Protein AF-A0A354ME38-F1 (afdb_monomer)

Nearest PDB structures (foldseek):
  2z0t-assembly4_D  TM=8.507E-01  e=2.325E-10  Pyrococcus horikoshii
  1s04-assembly1_A  TM=7.444E-01  e=2.003E-08  Pyrococcus furiosus
  7oyc-assembly1_h1  TM=4.392E-01  e=5.539E+00  Xenopus laevis
  8b2l-assembly1_n3  TM=4.033E-01  e=6.723E+00  Nicotiana tabacum
  7qiz-assembly1_j  TM=2.445E-01  e=5.539E+00  Solanum lycopersicum

pLDDT: mean 94.28, std 5.48, range [58.41, 98.38]

Structure (mmCIF, N/CA/C/O backbone):
data_AF-A0A354ME38-F1
#
_entry.id   AF-A0A354ME38-F1
#
loop_
_atom_site.group_PDB
_atom_site.id
_atom_site.type_symbol
_atom_site.label_atom_id
_atom_site.label_alt_id
_atom_site.label_comp_id
_atom_site.label_asym_id
_atom_site.label_entity_id
_atom_site.label_seq_id
_atom_site.pdbx_PDB_ins_code
_atom_site.Cartn_x
_atom_site.Cartn_y
_atom_site.Cartn_z
_atom_site.occupancy
_atom_site.B_iso_or_equiv
_atom_site.auth_seq_id
_atom_site.auth_comp_id
_atom_site.auth_asym_id
_atom_site.auth_atom_id
_atom_site.pdbx_PDB_model_num
ATOM 1 N N . MET A 1 1 ? -24.832 -1.295 7.116 1.00 92.75 1 MET A N 1
ATOM 2 C CA . MET A 1 1 ? -23.944 -0.472 6.253 1.00 92.75 1 MET A CA 1
ATOM 3 C C . MET A 1 1 ? -22.492 -0.777 6.612 1.00 92.75 1 MET A C 1
ATOM 5 O O . MET A 1 1 ? -22.270 -1.215 7.732 1.00 92.75 1 MET A O 1
ATOM 9 N N . ILE A 1 2 ? -21.519 -0.591 5.708 1.00 95.12 2 ILE A N 1
ATOM 10 C CA . ILE A 1 2 ? -20.085 -0.756 6.035 1.00 95.12 2 ILE A CA 1
ATOM 11 C C . ILE A 1 2 ? -19.416 0.619 6.104 1.00 95.12 2 ILE A C 1
ATOM 13 O O . ILE A 1 2 ? -19.406 1.355 5.117 1.00 95.12 2 ILE A O 1
ATOM 17 N N . HIS A 1 3 ? -18.824 0.939 7.252 1.00 96.94 3 HIS A N 1
ATOM 18 C CA . HIS A 1 3 ? -18.030 2.145 7.491 1.00 96.94 3 HIS A CA 1
ATOM 19 C C . HIS A 1 3 ? -16.539 1.829 7.373 1.00 96.94 3 HIS A C 1
ATOM 21 O O . HIS A 1 3 ? -16.107 0.756 7.772 1.00 96.94 3 HIS A O 1
ATOM 27 N N . ARG A 1 4 ? -15.723 2.764 6.872 1.00 96.00 4 ARG A N 1
ATOM 28 C CA . ARG A 1 4 ? -14.264 2.572 6.738 1.00 96.00 4 ARG A CA 1
ATOM 29 C C . ARG A 1 4 ? -13.483 3.527 7.624 1.00 96.00 4 ARG A C 1
ATOM 31 O O . ARG A 1 4 ? -13.688 4.744 7.550 1.00 96.00 4 ARG A O 1
ATOM 38 N N . MET A 1 5 ? -12.580 3.010 8.450 1.00 95.75 5 MET A N 1
ATOM 39 C CA . MET A 1 5 ? -11.796 3.791 9.415 1.00 95.75 5 MET A CA 1
ATOM 40 C C . MET A 1 5 ? -10.355 3.287 9.521 1.00 95.75 5 MET A C 1
ATOM 42 O O . MET A 1 5 ? -10.025 2.208 9.050 1.00 95.75 5 MET A O 1
ATOM 46 N N . LYS A 1 6 ? -9.487 4.084 10.148 1.00 96.38 6 LYS A N 1
ATOM 47 C CA . LYS A 1 6 ? -8.075 3.751 10.362 1.00 96.38 6 LYS A CA 1
ATOM 48 C C . LYS A 1 6 ? -7.783 3.579 11.853 1.00 96.38 6 LYS A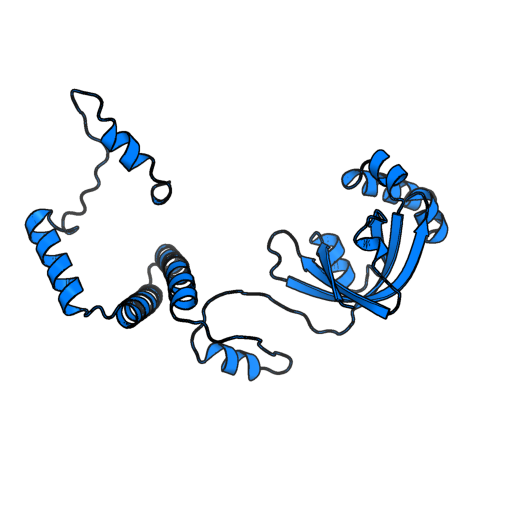 C 1
ATOM 50 O O . LYS A 1 6 ? -8.379 4.278 12.683 1.00 96.38 6 LYS A O 1
ATOM 55 N N . LEU A 1 7 ? -6.865 2.678 12.181 1.00 95.38 7 LEU A N 1
ATOM 56 C CA . LEU A 1 7 ? -6.366 2.434 13.534 1.00 95.38 7 LEU A CA 1
ATOM 57 C C . LEU A 1 7 ? -4.844 2.427 13.544 1.00 95.38 7 LEU A C 1
ATOM 59 O O . LEU A 1 7 ? -4.226 1.940 12.606 1.00 95.38 7 LEU A O 1
ATOM 63 N N . ASN A 1 8 ? -4.260 2.914 14.635 1.00 94.19 8 ASN A N 1
ATOM 64 C CA . ASN A 1 8 ? -2.859 2.638 14.939 1.00 94.19 8 ASN A CA 1
ATOM 65 C C . ASN A 1 8 ? -2.686 1.152 15.290 1.00 94.19 8 ASN A C 1
ATOM 67 O O . ASN A 1 8 ? -3.655 0.475 15.638 1.00 94.19 8 ASN A O 1
ATOM 71 N N . GLU A 1 9 ? -1.451 0.665 15.243 1.00 94.56 9 GLU A N 1
ATOM 72 C CA . GLU A 1 9 ? -1.115 -0.745 15.457 1.00 94.56 9 GLU A CA 1
ATOM 73 C C . GLU A 1 9 ? -1.668 -1.311 16.775 1.00 94.56 9 GLU A C 1
ATOM 75 O O . GLU A 1 9 ? -2.434 -2.268 16.759 1.00 94.56 9 GLU A O 1
ATOM 80 N N . SER A 1 10 ? -1.382 -0.673 17.916 1.00 94.25 10 SER A N 1
ATOM 81 C CA . SER A 1 10 ? -1.808 -1.180 19.232 1.00 94.25 10 SER A CA 1
ATOM 82 C C . SER A 1 10 ? -3.324 -1.431 19.361 1.00 94.25 10 SER A C 1
ATOM 84 O O . SER A 1 10 ? -3.710 -2.537 19.745 1.00 94.25 10 SER A O 1
ATOM 86 N N . PRO A 1 11 ? -4.229 -0.471 19.068 1.00 93.69 11 PRO A N 1
ATOM 87 C CA . PRO A 1 11 ? -5.660 -0.752 19.134 1.00 93.69 11 PRO A CA 1
ATOM 88 C C . PRO A 1 11 ? -6.127 -1.735 18.054 1.00 93.69 11 PRO A C 1
ATOM 90 O O . PRO A 1 11 ? -7.100 -2.438 18.304 1.00 93.69 11 PRO A O 1
ATOM 93 N N . PHE A 1 12 ? -5.461 -1.805 16.897 1.00 95.44 12 PHE A N 1
ATOM 94 C CA . PHE A 1 12 ? -5.776 -2.785 15.856 1.00 95.44 12 PHE A CA 1
ATOM 95 C C . PHE A 1 12 ? -5.501 -4.218 16.335 1.00 95.44 12 PHE A C 1
ATOM 97 O O . PHE A 1 12 ? -6.414 -5.044 16.316 1.00 95.44 12 PHE A O 1
AT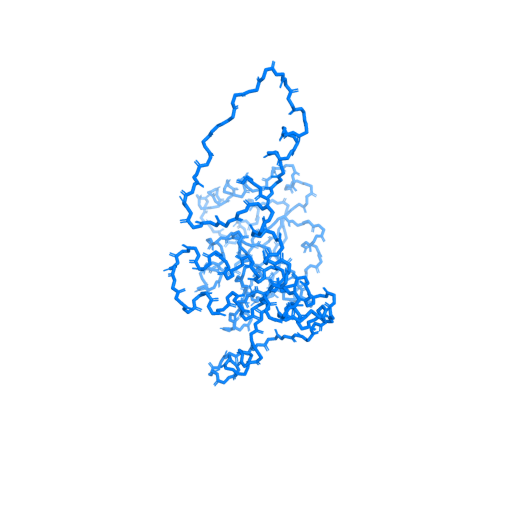OM 104 N N . GLU A 1 13 ? -4.294 -4.492 16.844 1.00 94.38 13 GLU A N 1
ATOM 105 C CA . GLU A 1 13 ? -3.912 -5.824 17.342 1.00 94.38 13 GLU A CA 1
ATOM 106 C C . GLU A 1 13 ? -4.785 -6.258 18.524 1.00 94.38 13 GLU A C 1
ATOM 108 O O . GLU A 1 13 ? -5.243 -7.395 18.579 1.00 94.38 13 GLU A O 1
ATOM 113 N N . ARG A 1 14 ? -5.134 -5.323 19.414 1.00 94.75 14 ARG A N 1
ATOM 114 C CA . ARG A 1 14 ? -6.017 -5.616 20.551 1.00 94.75 14 ARG A CA 1
ATOM 115 C C . ARG A 1 14 ? -7.465 -5.917 20.161 1.00 94.75 14 ARG A C 1
ATOM 117 O O . ARG A 1 14 ? -8.192 -6.566 20.903 1.00 94.75 14 ARG A O 1
ATOM 124 N N . ILE A 1 15 ? -7.952 -5.381 19.043 1.00 94.44 15 ILE A N 1
ATOM 125 C CA . ILE A 1 15 ? -9.276 -5.777 18.532 1.00 94.44 15 ILE A CA 1
ATOM 126 C C . ILE A 1 15 ? -9.164 -7.160 17.891 1.00 94.44 15 ILE A C 1
ATOM 128 O O . ILE A 1 15 ? -10.036 -8.003 18.086 1.00 94.44 15 ILE A O 1
ATOM 132 N N . LYS A 1 16 ? -8.073 -7.399 17.158 1.00 90.75 16 LYS A N 1
ATOM 133 C CA . LYS A 1 16 ? -7.771 -8.667 16.492 1.00 90.75 16 LYS A CA 1
ATOM 134 C C . LYS A 1 16 ? -7.619 -9.840 17.468 1.00 90.75 16 LYS A C 1
ATOM 136 O O . LYS A 1 16 ? -8.123 -10.917 17.168 1.00 90.75 16 LYS A O 1
ATOM 141 N N . ASP A 1 17 ? -6.995 -9.636 18.627 1.00 90.75 17 ASP A N 1
ATOM 142 C CA . ASP A 1 17 ? -6.861 -10.651 19.685 1.00 90.75 17 ASP A CA 1
ATOM 143 C C . ASP A 1 17 ? -8.064 -10.716 20.654 1.00 90.75 17 ASP A C 1
ATOM 145 O O . ASP A 1 17 ? -8.119 -11.579 21.529 1.00 90.75 17 ASP A O 1
ATOM 149 N N . GLY A 1 18 ? -9.044 -9.819 20.495 1.00 89.50 18 GLY A N 1
ATOM 150 C CA . GLY A 1 18 ? -10.262 -9.759 21.305 1.00 89.50 18 GLY A CA 1
ATOM 151 C C . GLY A 1 18 ? -10.125 -9.049 22.659 1.00 89.50 18 GLY A C 1
ATOM 152 O O . GLY A 1 18 ? -11.122 -8.910 23.369 1.00 89.50 18 GLY A O 1
ATOM 153 N N . THR A 1 19 ? -8.944 -8.542 23.029 1.00 93.12 19 THR A N 1
ATOM 154 C CA . THR A 1 19 ? -8.728 -7.814 24.298 1.00 93.12 19 THR A CA 1
ATOM 155 C C . THR A 1 19 ? -9.320 -6.399 24.306 1.00 93.12 19 THR A C 1
ATOM 157 O O . THR A 1 19 ? -9.448 -5.769 25.363 1.00 93.12 19 THR A O 1
ATOM 160 N N . LYS A 1 20 ? -9.691 -5.857 23.142 1.00 94.50 20 LYS A N 1
ATOM 161 C CA . LYS A 1 20 ? -10.368 -4.565 22.985 1.00 94.50 20 LYS A CA 1
ATOM 162 C C . LYS A 1 20 ? -11.699 -4.744 22.262 1.00 94.50 20 LYS A C 1
ATOM 164 O O . LYS A 1 20 ? -11.752 -4.965 21.060 1.00 94.50 20 LYS A O 1
ATOM 169 N N . THR A 1 21 ? -12.776 -4.541 23.012 1.00 95.50 21 THR A N 1
ATOM 170 C CA . THR A 1 21 ? -14.166 -4.711 22.557 1.00 95.50 21 THR A CA 1
ATOM 171 C C . THR A 1 21 ? -14.932 -3.397 22.428 1.00 95.50 21 THR A C 1
ATOM 173 O O . THR A 1 21 ? -16.072 -3.389 21.975 1.00 95.50 21 THR A O 1
ATOM 176 N N . ILE A 1 22 ? -14.332 -2.272 22.832 1.00 96.88 22 ILE A N 1
ATOM 177 C CA . ILE A 1 22 ? -14.929 -0.939 22.701 1.00 96.88 22 ILE A CA 1
ATOM 178 C C . ILE A 1 22 ? -13.909 0.006 22.073 1.00 96.88 22 ILE A C 1
ATOM 180 O O . ILE A 1 22 ? -12.772 0.133 22.550 1.00 96.88 22 ILE A O 1
ATOM 184 N N . GLU A 1 23 ? -14.317 0.672 20.997 1.00 96.94 23 GLU A N 1
ATOM 185 C CA . GLU A 1 23 ? -13.538 1.698 20.315 1.00 96.94 23 GLU A CA 1
ATOM 186 C C . GLU A 1 23 ? -14.039 3.104 20.652 1.00 96.94 23 GLU A C 1
ATOM 188 O O . GLU A 1 23 ? -15.232 3.378 20.578 1.00 96.94 23 GLU A O 1
ATOM 193 N N . PHE A 1 24 ? -13.119 4.002 21.015 1.00 96.56 24 PHE A N 1
ATOM 194 C CA . PHE A 1 24 ? -13.442 5.349 21.491 1.00 96.56 24 PHE A CA 1
ATOM 195 C C . PHE A 1 24 ? -13.087 6.393 20.435 1.00 96.56 24 PHE A C 1
ATOM 197 O O . PHE A 1 24 ? -11.956 6.435 19.944 1.00 96.56 24 PHE A O 1
ATOM 204 N N . ARG A 1 25 ? -14.047 7.247 20.081 1.00 96.81 25 ARG A N 1
ATOM 205 C CA . ARG A 1 25 ? -13.894 8.303 19.069 1.00 96.81 25 ARG A CA 1
ATOM 206 C C . ARG A 1 25 ? -14.662 9.555 19.485 1.00 96.81 25 ARG A C 1
ATOM 208 O O . ARG A 1 25 ? -15.556 9.483 20.326 1.00 96.81 25 ARG A O 1
ATOM 215 N N . LEU A 1 26 ? -14.352 10.681 18.848 1.00 97.50 26 LEU A N 1
ATOM 216 C CA . LEU A 1 26 ? -15.268 11.821 18.818 1.00 97.50 26 LEU A CA 1
ATOM 217 C C . LEU A 1 26 ? -16.567 11.429 18.107 1.00 97.50 26 LEU A C 1
ATOM 219 O O . LEU A 1 26 ? -16.550 10.636 17.158 1.00 97.50 26 LEU A O 1
ATOM 223 N N . TYR A 1 27 ? -17.687 12.002 18.544 1.00 97.81 27 TYR A N 1
ATOM 224 C CA . TYR A 1 27 ? -18.993 11.812 17.911 1.00 97.81 27 TYR A CA 1
ATOM 225 C C . TYR A 1 27 ? -19.211 12.819 16.768 1.00 97.81 27 TYR A C 1
ATOM 227 O O . TYR A 1 27 ? -20.198 13.557 16.714 1.00 97.81 27 TYR A O 1
ATOM 235 N N . ASP A 1 28 ? -18.227 12.840 15.865 1.00 96.06 28 ASP A N 1
ATOM 236 C CA . ASP A 1 28 ? -18.158 13.663 14.655 1.00 96.06 28 ASP A CA 1
ATOM 237 C C . ASP A 1 28 ? -19.217 13.256 13.606 1.00 96.06 28 ASP A C 1
ATOM 239 O O . ASP A 1 28 ? -19.935 12.261 13.755 1.00 96.06 28 ASP A O 1
ATOM 243 N N . GLU A 1 29 ? -19.324 14.006 12.509 1.00 96.44 29 GLU A N 1
ATOM 244 C CA . GLU A 1 29 ? -20.292 13.769 11.428 1.00 96.44 29 GLU A CA 1
ATOM 245 C C . GLU A 1 29 ? -20.194 12.360 10.844 1.00 96.44 29 GLU A C 1
ATOM 247 O O . GLU A 1 29 ? -21.200 11.791 10.414 1.00 96.44 29 GLU A O 1
ATOM 252 N N . LYS A 1 30 ? -18.989 11.783 10.829 1.00 95.44 30 LYS A N 1
ATOM 253 C CA . LYS A 1 30 ? -18.751 10.435 10.319 1.00 95.44 30 LYS A CA 1
ATOM 254 C C . LYS A 1 30 ? -19.260 9.385 11.304 1.00 95.44 30 LYS A C 1
ATOM 256 O O . LYS A 1 30 ? -19.879 8.413 10.881 1.00 95.44 30 LYS A O 1
ATOM 261 N N . ARG A 1 31 ? -19.028 9.559 12.608 1.00 97.25 31 ARG A N 1
ATOM 262 C CA . ARG A 1 31 ? -19.453 8.602 13.646 1.00 97.25 31 ARG A CA 1
ATOM 263 C C . ARG A 1 31 ? -20.945 8.704 13.946 1.00 97.25 31 ARG A C 1
ATOM 265 O O . ARG A 1 31 ? -21.547 7.689 14.281 1.00 97.25 31 ARG A O 1
ATOM 272 N N . ARG A 1 32 ? -21.563 9.867 13.725 1.00 97.25 32 ARG A N 1
ATOM 273 C CA . ARG A 1 32 ? -23.025 10.066 13.790 1.00 97.25 32 ARG A CA 1
ATOM 274 C C . ARG A 1 32 ? -23.816 9.232 12.783 1.00 97.25 32 ARG A C 1
ATOM 276 O O . ARG A 1 32 ? -25.013 9.035 12.962 1.00 97.25 32 ARG A O 1
ATOM 283 N N . GLN A 1 33 ? -23.166 8.739 11.730 1.00 97.38 33 GLN A N 1
ATOM 284 C CA . GLN A 1 33 ? -23.802 7.884 10.724 1.00 97.38 33 GLN A CA 1
ATOM 285 C C . GLN A 1 33 ? -23.836 6.404 11.125 1.00 97.38 33 GLN A C 1
ATOM 287 O O . GLN A 1 33 ? -24.532 5.626 10.474 1.00 97.38 33 GLN A O 1
ATOM 292 N N . ILE A 1 34 ? -23.097 6.008 12.165 1.00 97.88 34 ILE A N 1
ATOM 293 C CA . ILE A 1 34 ? -23.000 4.615 12.604 1.00 97.88 34 ILE A CA 1
ATOM 294 C C . ILE A 1 34 ? -24.268 4.225 13.351 1.00 97.88 34 ILE A C 1
ATOM 296 O O . ILE A 1 34 ? -24.723 4.936 14.247 1.00 97.88 34 ILE A O 1
ATOM 300 N N . LYS A 1 35 ? -24.813 3.059 13.010 1.00 97.75 35 LYS A N 1
ATOM 301 C CA . LYS A 1 35 ? -25.963 2.460 13.685 1.00 97.75 35 LYS A CA 1
ATOM 302 C C . LYS A 1 35 ? -25.599 1.088 14.239 1.00 97.75 35 LYS A C 1
ATOM 304 O O . LYS A 1 35 ? -24.688 0.423 13.756 1.00 97.75 35 LYS A O 1
ATOM 309 N N . ILE A 1 36 ? -26.340 0.656 15.254 1.00 97.75 36 ILE A N 1
ATOM 310 C CA . ILE A 1 36 ? -26.268 -0.725 15.742 1.00 97.75 36 ILE A CA 1
ATOM 311 C C . ILE A 1 36 ? -26.623 -1.672 14.586 1.00 97.75 36 ILE A C 1
ATOM 313 O O . ILE A 1 36 ? -27.578 -1.415 13.850 1.00 97.75 36 ILE A O 1
ATOM 317 N N . GLY A 1 37 ? -25.837 -2.736 14.414 1.00 95.19 37 GLY A N 1
ATOM 318 C CA . GLY A 1 37 ? -25.938 -3.667 13.286 1.00 95.19 37 GLY A CA 1
ATOM 319 C C . GLY A 1 37 ? -25.170 -3.244 12.027 1.00 95.19 37 GLY A C 1
ATOM 320 O O . GLY A 1 37 ? -25.139 -3.997 11.055 1.00 95.19 37 GLY A O 1
ATOM 321 N N . ASP A 1 38 ? -24.537 -2.066 12.015 1.00 97.56 38 ASP A N 1
ATOM 322 C CA . ASP A 1 38 ? -23.553 -1.734 10.984 1.00 97.56 38 ASP A CA 1
ATOM 323 C C . ASP A 1 38 ? -22.236 -2.490 11.194 1.00 97.56 38 ASP A C 1
ATOM 325 O O . ASP A 1 38 ? -21.975 -3.054 12.253 1.00 97.56 38 ASP A O 1
ATOM 329 N N . GLN A 1 39 ? -21.376 -2.446 10.178 1.00 96.62 39 GLN A N 1
ATOM 330 C CA . GLN A 1 39 ? -20.026 -2.992 10.227 1.00 96.62 39 GLN A CA 1
ATOM 331 C C . GLN A 1 39 ? -18.995 -1.881 10.063 1.00 96.62 39 GLN A C 1
ATOM 333 O O . GLN A 1 39 ? -19.244 -0.885 9.376 1.00 96.62 39 GLN A O 1
ATOM 338 N N . ILE A 1 40 ? -17.816 -2.061 10.652 1.00 96.38 40 ILE A N 1
ATOM 339 C CA . ILE A 1 40 ? -16.677 -1.159 10.489 1.00 96.38 40 ILE A CA 1
ATOM 340 C C . ILE A 1 40 ? -15.480 -1.959 9.978 1.00 96.38 40 ILE A C 1
ATOM 342 O O . ILE A 1 40 ? -15.027 -2.904 10.615 1.00 96.38 40 ILE A O 1
ATOM 346 N N . GLU A 1 41 ? -14.958 -1.562 8.822 1.00 95.44 41 GLU A N 1
ATOM 347 C CA . GLU A 1 41 ? -13.677 -2.015 8.292 1.00 95.44 41 GLU A CA 1
ATOM 348 C C . GLU A 1 41 ? -12.582 -1.080 8.822 1.00 95.44 41 GLU A C 1
ATOM 350 O O . GLU A 1 41 ? -12.544 0.110 8.481 1.00 95.44 41 GLU A O 1
ATOM 355 N N . PHE A 1 42 ? -11.710 -1.602 9.683 1.00 96.00 42 PHE A N 1
ATOM 356 C CA . PHE A 1 42 ? -10.536 -0.886 10.172 1.00 96.00 42 PHE A CA 1
ATOM 357 C C . PHE A 1 42 ? -9.303 -1.257 9.355 1.00 96.00 42 PHE A C 1
ATOM 359 O O . PHE A 1 42 ? -9.026 -2.439 9.189 1.00 96.00 42 PHE A O 1
ATOM 366 N N . SER A 1 43 ? -8.539 -0.259 8.907 1.00 95.31 43 SER A N 1
ATOM 367 C CA . SER A 1 43 ? -7.220 -0.425 8.278 1.00 95.31 43 SER A CA 1
ATOM 368 C C . SER A 1 43 ? -6.094 -0.048 9.241 1.00 95.31 43 SER A C 1
ATOM 370 O O . SER A 1 43 ? -6.173 1.000 9.892 1.00 95.31 43 SER A O 1
ATOM 372 N N . LYS A 1 44 ? -5.043 -0.871 9.309 1.00 96.44 44 LYS A N 1
ATOM 373 C CA . LYS A 1 44 ? -3.882 -0.651 10.185 1.00 96.44 44 LYS A CA 1
ATOM 374 C C . LYS A 1 44 ? -2.928 0.391 9.601 1.00 96.44 44 LYS A C 1
ATOM 376 O O . LYS A 1 44 ? -2.423 0.216 8.499 1.00 96.44 44 LYS A O 1
ATOM 381 N N . LEU A 1 45 ? -2.693 1.481 10.323 1.00 94.50 45 LEU A N 1
ATOM 382 C CA . LEU A 1 45 ? -1.670 2.482 10.009 1.00 94.50 45 LEU A CA 1
ATOM 383 C C . LEU A 1 45 ? -0.259 1.951 10.332 1.00 94.50 45 LEU A C 1
ATOM 385 O O . LEU A 1 45 ? -0.138 1.147 11.257 1.00 94.50 45 LEU A O 1
ATOM 389 N N . PRO A 1 46 ? 0.787 2.434 9.633 1.00 93.12 46 PRO A N 1
ATOM 390 C CA . PRO A 1 46 ? 0.737 3.456 8.578 1.00 93.12 46 PRO A CA 1
ATOM 391 C C . PRO A 1 46 ? 0.320 2.902 7.209 1.00 93.12 46 PRO A C 1
ATOM 393 O O . PRO A 1 46 ? -0.317 3.623 6.445 1.00 93.12 46 PRO A O 1
ATOM 396 N N . GLU A 1 47 ? 0.589 1.620 6.943 1.00 90.12 47 GLU A N 1
ATOM 397 C CA . GLU A 1 47 ? 0.618 1.099 5.564 1.00 90.12 47 GLU A CA 1
ATOM 398 C C . GLU A 1 47 ? -0.744 0.742 4.978 1.00 90.12 47 GLU A C 1
ATOM 400 O O . GLU A 1 47 ? -0.887 0.592 3.768 1.00 90.12 47 GLU A O 1
ATOM 405 N N . LEU A 1 48 ? -1.771 0.611 5.819 1.00 90.56 48 LEU A N 1
ATOM 406 C CA . LEU A 1 48 ? -3.157 0.322 5.433 1.00 90.56 48 LEU A CA 1
ATOM 407 C C . LEU A 1 48 ? -3.348 -1.000 4.671 1.00 90.56 48 LEU A C 1
ATOM 409 O O . LEU A 1 48 ? -4.428 -1.239 4.130 1.00 90.56 48 LEU A O 1
ATOM 413 N N . GLN A 1 49 ? -2.333 -1.867 4.656 1.00 90.44 49 GLN A N 1
ATOM 414 C CA . GLN A 1 49 ? -2.376 -3.161 3.975 1.00 90.44 49 GLN A CA 1
ATOM 415 C C . GLN A 1 49 ? -3.250 -4.171 4.723 1.00 90.44 49 GLN A C 1
ATOM 417 O O . GLN A 1 49 ? -3.939 -4.974 4.097 1.00 90.44 49 GLN A O 1
ATOM 422 N N . GLU A 1 50 ? -3.256 -4.129 6.056 1.00 92.75 50 GLU A N 1
ATOM 423 C CA . GLU A 1 50 ? -4.018 -5.060 6.889 1.00 92.75 50 GLU A CA 1
ATOM 424 C C . GLU A 1 50 ? -5.361 -4.453 7.308 1.00 92.75 50 GLU A C 1
ATOM 426 O O . GLU A 1 50 ? -5.434 -3.292 7.732 1.00 92.75 50 GLU A O 1
ATOM 431 N N . THR A 1 51 ? -6.432 -5.245 7.201 1.00 93.81 51 THR A N 1
ATOM 432 C CA . THR A 1 51 ? -7.784 -4.834 7.591 1.00 93.81 51 THR A CA 1
ATOM 433 C C . THR A 1 51 ? -8.518 -5.894 8.407 1.00 93.81 51 THR A C 1
ATOM 435 O O . THR A 1 51 ? -8.370 -7.094 8.165 1.00 93.81 51 THR A O 1
ATOM 438 N N . ILE A 1 52 ? -9.347 -5.429 9.345 1.00 93.62 52 ILE A N 1
ATOM 439 C CA . ILE A 1 52 ? -10.304 -6.242 10.109 1.00 93.62 52 ILE A CA 1
ATOM 440 C C . ILE A 1 52 ? -11.715 -5.685 9.933 1.00 93.62 52 ILE A C 1
ATOM 442 O O . ILE A 1 52 ? -11.902 -4.469 9.844 1.00 93.62 52 ILE A O 1
ATOM 446 N N . LEU A 1 53 ? -12.706 -6.574 9.897 1.00 94.06 53 LEU A N 1
ATOM 447 C CA . LEU A 1 53 ? -14.120 -6.217 9.827 1.00 94.06 53 LEU A CA 1
ATOM 448 C C . LEU A 1 53 ? -14.790 -6.558 11.157 1.00 94.06 53 LEU A C 1
ATOM 450 O O . LEU A 1 53 ? -14.715 -7.697 11.622 1.00 94.06 53 LEU A O 1
ATOM 454 N N . VAL A 1 54 ? -15.440 -5.573 11.767 1.00 94.81 54 VAL A N 1
ATOM 455 C CA . VAL A 1 54 ? -16.144 -5.735 13.042 1.00 94.81 54 VAL A CA 1
ATOM 456 C C . VAL A 1 54 ? -17.612 -5.358 12.907 1.00 94.81 54 VAL A C 1
ATOM 458 O O . VAL A 1 54 ? -17.946 -4.462 12.134 1.00 94.81 54 VAL A O 1
ATOM 461 N N . ASP A 1 55 ? -18.471 -6.000 13.688 1.00 95.38 55 ASP A N 1
ATOM 462 C CA . ASP A 1 55 ? -19.876 -5.632 13.843 1.00 95.38 55 ASP A CA 1
ATOM 463 C C . ASP A 1 55 ? -20.045 -4.630 14.982 1.00 95.38 55 ASP A C 1
ATOM 465 O O . ASP A 1 55 ? -19.384 -4.734 16.017 1.00 95.38 55 ASP A O 1
ATOM 469 N N . VAL A 1 56 ? -20.952 -3.670 14.805 1.00 97.56 56 VAL A N 1
ATOM 470 C CA . VAL A 1 56 ? -21.332 -2.691 15.827 1.00 97.56 56 VAL A CA 1
ATOM 471 C C . VAL A 1 56 ? -22.476 -3.250 16.661 1.00 97.56 56 VAL A C 1
ATOM 473 O O . VAL A 1 56 ? -23.607 -3.378 16.188 1.00 97.56 56 VAL A O 1
ATOM 476 N N . LEU A 1 57 ? -22.182 -3.538 17.926 1.00 97.06 57 LEU A N 1
ATOM 477 C CA . LEU A 1 57 ? -23.125 -4.140 18.865 1.00 97.06 57 LEU A CA 1
ATOM 478 C C . LEU A 1 57 ? -23.899 -3.088 19.663 1.00 97.06 57 LEU A C 1
ATOM 480 O O . LEU A 1 57 ? -25.110 -3.200 19.821 1.00 97.06 57 LEU A O 1
ATOM 484 N N . GLU A 1 58 ? -23.210 -2.063 20.169 1.00 98.00 58 GLU A N 1
ATOM 485 C CA . GLU A 1 58 ? -23.791 -1.015 21.019 1.00 98.00 58 GLU A CA 1
ATOM 486 C C . GLU A 1 58 ? -23.062 0.322 20.808 1.00 98.00 58 GLU A C 1
ATOM 488 O O . GLU A 1 58 ? -21.890 0.353 20.423 1.00 98.00 58 GLU A O 1
ATOM 493 N N . LEU A 1 59 ? -23.750 1.433 21.091 1.00 98.00 59 LEU A N 1
ATOM 494 C CA . LEU A 1 59 ? -23.202 2.790 21.040 1.00 98.00 59 LEU A CA 1
ATOM 495 C C . LEU A 1 59 ? -23.437 3.502 22.376 1.00 98.00 59 LEU A C 1
ATOM 497 O O . LEU A 1 59 ? -24.575 3.634 22.824 1.00 98.00 59 LEU A O 1
ATOM 501 N N . TYR A 1 60 ? -22.365 4.006 22.979 1.00 97.56 60 TYR A N 1
ATOM 502 C CA . TYR A 1 60 ? -22.386 4.785 24.214 1.00 97.56 60 TYR A CA 1
ATOM 503 C C . TYR A 1 60 ? -22.011 6.232 23.891 1.00 97.56 60 TYR A C 1
ATOM 505 O O . TYR A 1 60 ? -20.834 6.538 23.715 1.00 97.56 60 TYR A O 1
ATOM 513 N N . ILE A 1 61 ? -23.002 7.111 23.762 1.00 97.81 61 ILE A N 1
ATOM 514 C CA . ILE A 1 61 ? -2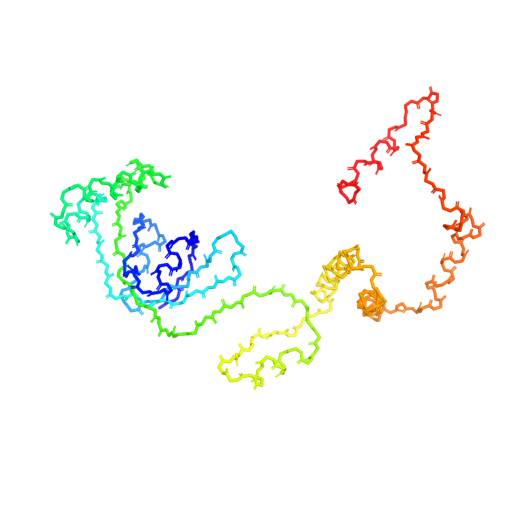2.787 8.520 23.405 1.00 97.81 61 ILE A CA 1
ATOM 515 C C . ILE A 1 61 ? -22.803 9.359 24.678 1.00 97.81 61 ILE A C 1
ATOM 517 O O . ILE A 1 61 ? -23.765 9.299 25.439 1.00 97.81 61 ILE A O 1
ATOM 521 N N . GLU A 1 62 ? -21.762 10.161 24.885 1.00 97.94 62 GLU A N 1
ATOM 522 C CA . GLU A 1 62 ? -21.633 11.043 26.045 1.00 97.94 62 GLU A CA 1
ATOM 523 C C . GLU A 1 62 ? -21.056 12.411 25.664 1.00 97.94 62 GLU A C 1
ATOM 525 O O . GLU A 1 62 ? -20.376 12.533 24.644 1.00 97.94 62 GLU A O 1
ATOM 530 N N . PRO A 1 63 ? -21.267 13.454 26.489 1.00 97.06 63 PRO A N 1
ATOM 531 C CA . PRO A 1 63 ? -20.659 14.761 26.256 1.00 97.06 63 PRO A CA 1
ATOM 532 C C . PRO A 1 63 ? -19.130 14.773 26.385 1.00 97.06 63 PRO A C 1
ATOM 534 O O . PRO A 1 63 ? -18.498 15.618 25.769 1.00 97.06 63 PRO A O 1
ATOM 537 N N . THR A 1 64 ? -18.543 13.888 27.204 1.00 97.06 64 THR A N 1
ATOM 538 C CA . THR A 1 64 ? -17.089 13.840 27.455 1.00 97.06 64 THR A CA 1
ATOM 539 C C . THR A 1 64 ? -16.582 12.407 27.644 1.00 97.06 64 THR A C 1
ATOM 541 O O . THR A 1 64 ? -17.329 11.527 28.085 1.00 97.06 64 THR A O 1
ATOM 544 N N . PHE A 1 65 ? -15.299 12.170 27.364 1.00 96.31 65 PHE A N 1
ATOM 545 C CA . PHE A 1 65 ? -14.588 10.917 27.617 1.00 96.31 65 PHE A CA 1
ATOM 546 C C . PHE A 1 65 ? -14.640 10.529 29.089 1.00 96.31 65 PHE A C 1
ATOM 548 O O . PHE A 1 65 ? -14.858 9.362 29.396 1.00 96.31 65 PHE A O 1
ATOM 555 N N . GLU A 1 66 ? -14.514 11.491 30.003 1.00 95.31 66 GLU A N 1
ATOM 556 C CA . GLU A 1 66 ? -14.608 11.217 31.439 1.00 95.31 66 GLU A CA 1
ATOM 557 C C . GLU A 1 66 ? -15.977 10.622 31.807 1.00 95.31 66 GLU A C 1
ATOM 559 O O . GLU A 1 66 ? -16.049 9.602 32.495 1.00 95.31 66 GLU A O 1
ATOM 564 N N . LYS A 1 67 ? -17.075 11.214 31.308 1.00 96.31 67 LYS A N 1
ATOM 565 C CA . LYS A 1 67 ? -18.436 10.694 31.532 1.00 96.31 67 LYS A CA 1
ATOM 566 C C . LYS A 1 67 ? -18.625 9.322 30.899 1.00 96.31 67 LYS A C 1
ATOM 568 O O . LYS A 1 67 ? -19.210 8.439 31.522 1.00 96.31 67 LYS A O 1
ATOM 573 N N . LEU A 1 68 ? -18.098 9.135 29.690 1.00 96.56 68 LEU A N 1
ATOM 574 C CA . LEU A 1 68 ? -18.121 7.851 29.001 1.00 96.56 68 LEU A CA 1
ATOM 575 C C . LEU A 1 68 ? -17.400 6.769 29.808 1.00 96.56 68 LEU A C 1
ATOM 577 O O . LEU A 1 68 ? -17.944 5.691 30.029 1.00 96.56 68 LEU A O 1
ATOM 581 N N . PHE A 1 69 ? -16.193 7.052 30.290 1.00 95.69 69 PHE A N 1
ATOM 582 C CA . PHE A 1 69 ? -15.404 6.088 31.044 1.00 95.69 69 PHE A CA 1
ATOM 583 C C . PHE A 1 69 ? -15.997 5.794 32.420 1.00 95.69 69 PHE A C 1
ATOM 585 O O . PHE A 1 69 ? -15.995 4.631 32.806 1.00 95.69 69 PHE A O 1
ATOM 592 N N . LYS A 1 70 ? -16.611 6.772 33.098 1.00 95.06 70 LYS A N 1
ATOM 593 C CA . LYS A 1 70 ? -17.382 6.539 34.336 1.00 95.06 70 LYS A CA 1
ATOM 594 C C . LYS A 1 70 ? -18.570 5.590 34.155 1.00 95.06 70 LYS A C 1
ATOM 596 O O . LYS A 1 70 ? -18.997 4.963 35.116 1.00 95.06 70 LYS A O 1
ATOM 601 N N . LYS A 1 71 ? -19.118 5.474 32.939 1.00 93.38 71 LYS A N 1
ATOM 602 C CA . LYS A 1 71 ? -20.171 4.492 32.628 1.00 93.38 71 LYS A CA 1
ATOM 603 C C . LYS A 1 71 ? -19.634 3.090 32.351 1.00 93.38 71 LYS A C 1
ATOM 605 O O . LYS A 1 71 ? -20.362 2.123 32.538 1.00 93.38 71 LYS A O 1
ATOM 610 N N . LEU A 1 72 ? -18.403 2.985 31.855 1.00 91.88 72 LEU A N 1
ATOM 611 C CA . LEU A 1 72 ? -17.820 1.727 31.379 1.00 91.88 72 LEU A CA 1
ATOM 612 C C . LEU A 1 72 ? -16.862 1.080 32.384 1.00 91.88 72 LEU A C 1
ATOM 614 O O . LEU A 1 72 ? -16.618 -0.122 32.306 1.00 91.88 72 LEU A O 1
ATOM 618 N N . TYR A 1 73 ? -16.311 1.868 33.302 1.00 92.06 73 TYR A N 1
ATOM 619 C CA . TYR A 1 73 ? -15.297 1.461 34.265 1.00 92.06 73 TYR A CA 1
ATOM 620 C C . TYR A 1 73 ? -15.657 1.989 35.655 1.00 92.06 73 TYR A C 1
ATOM 622 O O . TYR A 1 73 ? -16.345 2.998 35.786 1.00 92.06 73 TYR A O 1
ATOM 630 N N . THR A 1 74 ? -15.177 1.308 36.694 1.00 90.94 74 THR A N 1
ATOM 631 C CA . THR A 1 74 ? -15.412 1.681 38.100 1.00 90.94 74 THR A CA 1
ATOM 632 C C . THR A 1 74 ? -14.166 2.224 38.798 1.00 90.94 74 THR A C 1
ATOM 634 O O . THR A 1 74 ? -14.274 2.804 39.872 1.00 90.94 74 THR A O 1
ATOM 637 N N . ASP A 1 75 ? -12.984 2.012 38.218 1.00 94.12 75 ASP A N 1
ATOM 638 C CA . ASP A 1 75 ? -11.705 2.446 38.777 1.00 94.12 75 ASP A CA 1
ATOM 639 C C . ASP A 1 75 ? -11.417 3.908 38.394 1.00 94.12 75 ASP A C 1
ATOM 641 O O . ASP A 1 75 ? -11.170 4.227 37.228 1.00 94.12 75 ASP A O 1
ATOM 645 N N . GLU A 1 76 ? -11.451 4.798 39.387 1.00 91.19 76 GLU A N 1
ATOM 646 C CA . GLU A 1 76 ? -11.223 6.239 39.224 1.00 91.19 76 GLU A CA 1
ATOM 647 C C . GLU A 1 76 ? -9.815 6.583 38.704 1.00 91.19 76 GLU A C 1
ATOM 649 O O . GLU A 1 76 ? -9.660 7.551 37.951 1.00 91.19 76 GLU A O 1
ATOM 654 N N . GLU A 1 77 ? -8.781 5.815 39.061 1.00 92.31 77 GLU A N 1
ATOM 655 C CA . GLU A 1 77 ? -7.427 6.054 38.550 1.00 92.31 77 GLU A CA 1
ATOM 656 C C . GLU A 1 77 ? -7.323 5.658 37.075 1.00 92.31 77 GLU A C 1
ATOM 658 O O . GLU A 1 77 ? -6.778 6.416 36.262 1.00 92.31 77 GLU A O 1
ATOM 663 N N . ASP A 1 78 ? -7.913 4.521 36.691 1.00 90.56 78 ASP A N 1
ATOM 664 C CA . ASP A 1 78 ? -7.922 4.073 35.296 1.00 90.56 78 ASP A CA 1
ATOM 665 C C . ASP A 1 78 ? -8.768 4.995 34.401 1.00 90.56 78 ASP A C 1
ATOM 667 O O . ASP A 1 78 ? -8.362 5.314 33.279 1.00 90.56 78 ASP A O 1
ATOM 671 N N . ILE A 1 79 ? -9.899 5.503 34.907 1.00 92.62 79 ILE A N 1
ATOM 672 C CA . ILE A 1 79 ? -10.728 6.506 34.220 1.00 92.62 79 ILE A CA 1
ATOM 673 C C . ILE A 1 79 ? -9.916 7.769 33.929 1.00 92.62 79 ILE A C 1
ATOM 675 O O . ILE A 1 79 ? -9.895 8.236 32.784 1.00 92.62 79 ILE A O 1
ATOM 679 N N . LYS A 1 80 ? -9.218 8.316 34.932 1.00 92.56 80 LYS A N 1
ATOM 680 C CA . LYS A 1 80 ? -8.370 9.506 34.752 1.00 92.56 80 LYS A CA 1
ATOM 681 C C . LYS A 1 80 ? -7.270 9.243 33.732 1.00 92.56 80 LYS A C 1
ATOM 683 O O . LYS A 1 80 ? -7.096 10.027 32.802 1.00 92.56 80 LYS A O 1
ATOM 688 N N . ARG A 1 81 ? -6.573 8.109 33.852 1.00 93.62 81 ARG A N 1
ATOM 689 C CA . ARG A 1 81 ? -5.495 7.717 32.936 1.00 93.62 81 ARG A CA 1
ATOM 690 C C . ARG A 1 81 ? -5.980 7.596 31.490 1.00 93.62 81 ARG A C 1
ATOM 692 O O . ARG A 1 81 ? -5.340 8.140 30.590 1.00 93.62 81 ARG A O 1
ATOM 699 N N . LYS A 1 82 ? -7.111 6.921 31.254 1.00 92.44 82 LYS A N 1
ATOM 700 C CA . LYS A 1 82 ? -7.720 6.787 29.918 1.00 92.44 82 LYS A CA 1
ATOM 701 C C . LYS A 1 82 ? -8.167 8.134 29.362 1.00 92.44 82 LYS A C 1
ATOM 703 O O . LYS A 1 82 ? -7.904 8.400 28.195 1.00 92.44 82 LYS A O 1
ATOM 708 N N . THR A 1 83 ? -8.792 8.982 30.181 1.00 92.31 83 THR A N 1
ATOM 709 C CA . THR A 1 83 ? -9.224 10.333 29.777 1.00 92.31 83 THR A CA 1
ATOM 710 C C . THR A 1 83 ? -8.032 11.156 29.297 1.00 92.31 83 THR A C 1
ATOM 712 O O . THR A 1 83 ? -8.042 11.649 28.173 1.00 92.31 83 THR A O 1
ATOM 715 N N . THR A 1 84 ? -6.956 11.209 30.087 1.00 93.00 84 THR A N 1
ATOM 716 C CA . THR A 1 84 ? -5.725 11.919 29.714 1.00 93.00 84 THR A CA 1
ATOM 717 C C . THR A 1 84 ? -5.105 11.367 28.430 1.00 93.00 84 THR A C 1
ATOM 719 O O . THR A 1 84 ? -4.648 12.138 27.589 1.00 93.00 84 THR A O 1
ATOM 722 N N . ALA A 1 85 ? -5.122 10.045 28.234 1.00 91.38 85 ALA A N 1
ATOM 723 C CA . ALA A 1 85 ? -4.618 9.433 27.006 1.00 91.38 85 ALA A CA 1
ATOM 724 C C . ALA A 1 85 ? -5.427 9.844 25.761 1.00 91.38 85 ALA A C 1
ATOM 726 O O . ALA A 1 85 ? -4.846 9.991 24.687 1.00 91.38 85 ALA A O 1
ATOM 727 N N . MET A 1 86 ? -6.741 10.080 25.880 1.00 92.75 86 MET A N 1
ATOM 728 C CA . MET A 1 86 ? -7.557 10.539 24.746 1.00 92.75 86 MET A CA 1
ATOM 729 C C . MET A 1 86 ? -7.165 11.942 24.269 1.00 92.75 86 MET A C 1
ATOM 731 O O . MET A 1 86 ? -7.228 12.209 23.067 1.00 92.75 86 MET A O 1
ATOM 735 N N . TYR A 1 87 ? -6.684 12.805 25.169 1.00 91.88 87 TYR A N 1
ATOM 736 C CA . TYR A 1 87 ? -6.245 14.161 24.822 1.00 91.88 87 TYR A CA 1
ATOM 737 C C . TYR A 1 87 ? -4.920 14.223 24.055 1.00 91.88 87 TYR A C 1
ATOM 739 O O . TYR A 1 87 ? -4.550 15.277 23.546 1.00 91.88 87 TYR A O 1
ATOM 747 N N . GLN A 1 88 ? -4.229 13.091 23.895 1.00 91.00 88 GLN A N 1
ATOM 748 C CA . GLN A 1 88 ? -3.123 12.979 22.939 1.00 91.00 88 GLN A CA 1
ATOM 749 C C . GLN A 1 88 ? -3.615 12.973 21.483 1.00 91.00 88 GLN A C 1
ATOM 751 O O . GLN A 1 88 ? -2.838 13.251 20.574 1.00 91.00 88 GLN A O 1
ATOM 756 N N . TYR A 1 89 ? -4.893 12.648 21.255 1.00 89.44 89 TYR A N 1
ATOM 757 C CA . TYR A 1 89 ? -5.481 12.493 19.921 1.00 89.44 89 TYR A CA 1
ATOM 758 C C . TYR A 1 89 ? -6.533 13.554 19.598 1.00 89.44 89 TYR A C 1
ATOM 760 O O . TYR A 1 89 ? -6.696 13.918 18.434 1.00 89.44 89 TYR A O 1
ATOM 768 N N . TYR A 1 90 ? -7.269 14.025 20.605 1.00 92.12 90 TYR A N 1
ATOM 769 C CA . TYR A 1 90 ? -8.380 14.957 20.434 1.00 92.12 90 TYR A CA 1
ATOM 770 C C . TYR A 1 90 ? -8.229 16.139 21.380 1.00 92.12 90 TYR A C 1
ATOM 772 O O . TYR A 1 90 ? -7.968 15.951 22.565 1.00 92.12 90 TYR A O 1
ATOM 780 N N . SER A 1 91 ? -8.428 17.355 20.877 1.00 94.12 91 SER A N 1
ATOM 781 C CA . SER A 1 91 ? -8.404 18.530 21.739 1.00 94.12 91 SER A CA 1
ATOM 782 C C . SER A 1 91 ? -9.694 18.632 22.576 1.00 94.12 91 SER A C 1
ATOM 784 O O . SER A 1 91 ? -10.747 18.146 22.139 1.00 94.12 91 SER A O 1
ATOM 786 N N . PRO A 1 92 ? -9.650 19.273 23.757 1.00 93.69 92 PRO A N 1
ATOM 787 C CA . PRO A 1 92 ? -10.845 19.534 24.564 1.00 93.69 92 PRO A CA 1
ATOM 788 C C . PRO A 1 92 ? -11.926 20.334 23.820 1.00 93.69 92 PRO A C 1
ATOM 790 O O . PRO A 1 92 ? -13.118 20.171 24.078 1.00 93.69 92 PRO A O 1
ATOM 793 N N . GLU A 1 93 ? -11.535 21.189 22.874 1.00 95.06 93 GLU A N 1
ATOM 794 C CA . GLU A 1 93 ? -12.462 21.952 22.033 1.00 95.06 93 GLU A CA 1
ATOM 795 C C . GLU A 1 93 ? -13.262 21.021 21.120 1.00 95.06 93 GLU A C 1
ATOM 797 O O . GLU A 1 93 ? -14.487 21.126 21.072 1.00 95.06 93 GLU A O 1
ATOM 802 N N . ASN A 1 94 ? -12.591 20.060 20.475 1.00 94.81 94 ASN A N 1
ATOM 803 C CA . ASN A 1 94 ? -13.253 19.067 19.631 1.00 94.81 94 ASN A CA 1
ATOM 804 C C . ASN A 1 94 ? -14.184 18.165 20.453 1.00 94.81 94 ASN A C 1
ATOM 806 O O . ASN A 1 94 ? -15.288 17.845 20.017 1.00 94.81 94 ASN A O 1
ATOM 810 N N . GLU A 1 95 ? -13.769 17.756 21.654 1.00 96.56 95 GLU A N 1
ATOM 811 C CA . GLU A 1 95 ? -14.646 17.014 22.565 1.00 96.56 95 GLU A CA 1
ATOM 812 C C . GLU A 1 95 ? -15.909 17.818 22.898 1.00 96.56 95 GLU A C 1
ATOM 814 O O . GLU A 1 95 ? -17.016 17.289 22.812 1.00 96.56 95 GLU A O 1
ATOM 819 N N . LYS A 1 96 ? -15.760 19.105 23.223 1.00 95.62 96 LYS A N 1
ATOM 820 C CA . LYS A 1 96 ? -16.884 19.991 23.542 1.00 95.62 96 LYS A CA 1
ATOM 821 C C . LYS A 1 96 ? -17.822 20.209 22.352 1.00 95.62 96 LYS A C 1
ATOM 823 O O . LYS A 1 96 ? -19.029 20.324 22.552 1.00 95.62 96 LYS A O 1
ATOM 828 N N . GLU A 1 97 ? -17.277 20.302 21.143 1.00 97.00 97 GLU A N 1
ATOM 829 C CA . GLU A 1 97 ? -18.041 20.509 19.910 1.00 97.00 97 GLU A CA 1
ATOM 830 C C . GLU A 1 97 ? -18.836 19.260 19.510 1.00 97.00 97 GLU A C 1
ATOM 832 O O . GLU A 1 97 ? -20.038 19.337 19.240 1.00 97.00 97 GLU A O 1
ATOM 837 N N . TYR A 1 98 ? -18.181 18.099 19.493 1.00 97.19 98 TYR A N 1
ATOM 838 C CA . TYR A 1 98 ? -18.759 16.887 18.914 1.00 97.19 98 TYR A CA 1
ATOM 839 C C . TYR A 1 98 ? -19.387 15.950 19.946 1.00 97.19 98 TYR A C 1
ATOM 841 O O . TYR A 1 98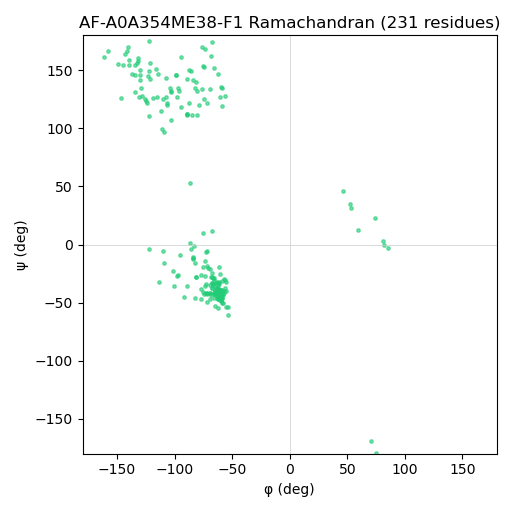 ? -20.314 15.210 19.600 1.00 97.19 98 TYR A O 1
ATOM 849 N N . GLY A 1 99 ? -18.915 15.979 21.193 1.00 97.62 99 GLY A N 1
ATOM 850 C CA . GLY A 1 99 ? -19.093 14.896 22.155 1.00 97.62 99 GLY A CA 1
ATOM 851 C C . GLY A 1 99 ? -18.262 13.665 21.784 1.00 97.62 99 GLY A C 1
ATOM 852 O O . GLY A 1 99 ? -17.410 13.693 20.888 1.00 97.62 99 GLY A O 1
ATOM 853 N N . VAL A 1 100 ? -18.521 12.546 22.456 1.00 98.12 100 VAL A N 1
ATOM 854 C CA . VAL A 1 100 ? -17.766 11.297 22.282 1.00 98.12 100 VAL A CA 1
ATOM 855 C C . VAL A 1 100 ? -18.682 10.096 22.108 1.00 98.12 100 VAL A C 1
ATOM 857 O O . VAL A 1 100 ? -19.842 10.101 22.524 1.00 98.12 100 VAL A O 1
ATOM 860 N N . VAL A 1 101 ? -18.139 9.038 21.511 1.00 98.25 101 VAL A N 1
ATOM 861 C CA . VAL A 1 101 ? -18.816 7.752 21.369 1.00 98.25 101 VAL A CA 1
ATOM 862 C C . VAL A 1 101 ? -17.882 6.596 21.726 1.00 98.25 101 VAL A C 1
ATOM 864 O O . VAL A 1 101 ? -16.744 6.516 21.255 1.00 98.25 101 VAL A O 1
ATOM 867 N N . GLY A 1 102 ? -18.380 5.686 22.561 1.00 97.88 102 GLY A N 1
ATOM 868 C CA . GLY A 1 102 ? -17.851 4.338 22.725 1.00 97.88 102 GLY A CA 1
ATOM 869 C C . GLY A 1 102 ? -18.624 3.379 21.828 1.00 97.88 102 GLY A C 1
ATOM 870 O O . GLY A 1 102 ? -19.832 3.227 21.984 1.00 97.88 102 GLY A O 1
ATOM 871 N N . ILE A 1 103 ? -17.942 2.743 20.885 1.00 98.12 103 ILE A N 1
ATOM 872 C CA . ILE A 1 103 ? -18.533 1.816 19.920 1.00 98.12 103 ILE A CA 1
ATOM 873 C C . ILE A 1 103 ? -18.180 0.405 20.375 1.00 98.12 103 ILE A C 1
ATOM 875 O O . ILE A 1 103 ? -17.019 0.003 20.271 1.00 98.12 103 ILE A O 1
ATOM 879 N N . LYS A 1 104 ? -19.153 -0.337 20.906 1.00 97.69 104 LYS A N 1
ATOM 880 C CA . LYS A 1 104 ? -18.954 -1.747 21.249 1.00 97.69 104 LYS A CA 1
ATOM 881 C C . LYS A 1 104 ? -18.932 -2.561 19.969 1.00 97.69 104 LYS A C 1
ATOM 883 O O . LYS A 1 104 ? -19.864 -2.482 19.169 1.00 97.69 104 LYS A O 1
ATOM 888 N N . ILE A 1 105 ? -17.868 -3.326 19.794 1.00 96.50 105 ILE A N 1
ATOM 889 C CA . ILE A 1 105 ? -17.564 -4.045 18.567 1.00 96.50 105 ILE A CA 1
ATOM 890 C C . ILE A 1 105 ? -17.239 -5.508 18.849 1.00 96.50 105 ILE A C 1
ATOM 892 O O . ILE A 1 105 ? -16.682 -5.843 19.895 1.00 96.50 105 ILE A O 1
ATOM 896 N N . SER A 1 106 ? -17.548 -6.370 17.888 1.00 93.44 106 SER A N 1
ATOM 897 C CA . SER A 1 106 ? -17.072 -7.754 17.840 1.00 93.4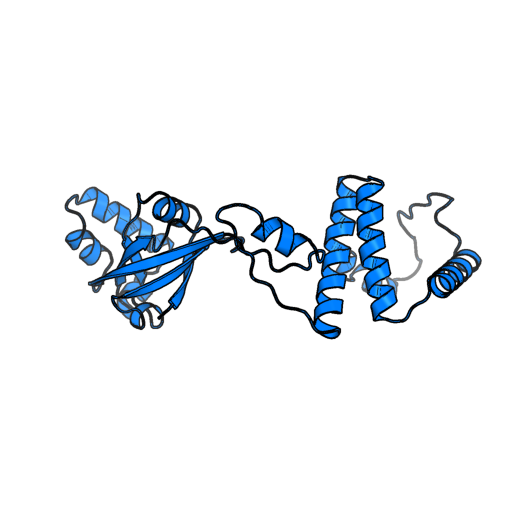4 106 SER A CA 1
ATOM 898 C C . SER A 1 106 ? -16.495 -8.054 16.470 1.00 93.44 106 SER A C 1
ATOM 900 O O . SER A 1 106 ? -17.040 -7.609 15.464 1.00 93.44 106 SER A O 1
ATOM 902 N N . LEU A 1 107 ? -15.410 -8.820 16.410 1.00 91.06 107 LEU A N 1
ATOM 903 C CA . LEU A 1 107 ? -14.852 -9.271 15.139 1.00 91.06 107 LEU A CA 1
ATOM 904 C C . LEU A 1 107 ? -15.919 -10.077 14.370 1.00 91.06 107 LEU A C 1
ATOM 906 O O . LEU A 1 107 ? -16.415 -11.074 14.888 1.00 91.06 107 LEU A O 1
ATOM 910 N N . HIS A 1 108 ? -16.300 -9.618 13.170 1.00 78.88 108 HIS A N 1
ATOM 911 C CA . HIS A 1 108 ? -17.437 -10.159 12.405 1.00 78.88 108 HIS A CA 1
ATOM 912 C C . HIS A 1 108 ? -17.194 -11.608 11.952 1.00 78.88 108 HIS A C 1
ATOM 914 O O . HIS A 1 108 ? -18.105 -12.428 11.877 1.00 78.88 108 HIS A O 1
ATOM 920 N N . SER A 1 109 ? -15.939 -11.939 11.647 1.00 67.00 109 SER A N 1
ATOM 921 C CA . SER A 1 109 ? -15.477 -13.298 11.367 1.00 67.00 109 SER A CA 1
ATOM 922 C C . SER A 1 109 ? -13.957 -13.358 11.528 1.00 67.00 109 SER A C 1
ATOM 924 O O . SER A 1 109 ? -13.286 -12.331 11.454 1.00 67.00 109 SER A O 1
ATOM 926 N N . THR A 1 110 ? -13.390 -14.553 11.685 1.00 62.53 110 THR A N 1
ATOM 927 C CA . THR A 1 110 ? -11.933 -14.798 11.739 1.00 62.53 110 THR A CA 1
ATOM 928 C C . THR A 1 110 ? -11.204 -14.528 10.410 1.00 62.53 110 THR A C 1
ATOM 930 O O . THR A 1 110 ? -10.054 -14.927 10.245 1.00 62.53 110 THR A O 1
ATOM 933 N N . GLY A 1 111 ? -11.862 -13.898 9.431 1.00 65.75 111 GLY A N 1
ATOM 934 C CA . GLY A 1 111 ? -11.277 -13.563 8.140 1.00 65.75 111 GLY A CA 1
ATOM 935 C C . GLY A 1 111 ? -10.425 -12.299 8.220 1.00 65.75 111 GLY A C 1
ATOM 936 O O . GLY A 1 111 ? -10.952 -11.196 8.359 1.00 65.75 111 GLY A O 1
ATOM 937 N N . PHE A 1 112 ? -9.111 -12.451 8.080 1.00 80.12 112 PHE A N 1
ATOM 938 C CA . PHE A 1 112 ? -8.185 -11.336 7.877 1.00 80.12 112 PHE A CA 1
ATOM 939 C C . PHE A 1 112 ? -8.125 -10.965 6.398 1.00 80.12 112 PHE A C 1
ATOM 941 O O . PHE A 1 112 ? -8.133 -11.842 5.532 1.00 80.12 112 PHE A O 1
ATOM 948 N N . ARG A 1 113 ? -8.040 -9.666 6.090 1.00 84.25 113 ARG A N 1
ATOM 949 C CA . ARG A 1 113 ? -7.837 -9.200 4.714 1.00 84.25 113 ARG A CA 1
ATOM 950 C C . ARG A 1 113 ? -6.534 -8.421 4.593 1.00 84.25 113 ARG A C 1
ATOM 952 O O . ARG A 1 113 ? -6.350 -7.402 5.258 1.00 84.25 113 ARG A O 1
ATOM 959 N N . TYR A 1 114 ? -5.715 -8.872 3.647 1.00 87.19 114 TYR A N 1
ATOM 960 C CA . TYR A 1 114 ? -4.508 -8.205 3.171 1.00 87.19 114 TYR A CA 1
ATOM 961 C C . TYR A 1 114 ? -4.780 -7.546 1.818 1.00 87.19 114 TYR A C 1
ATOM 963 O O . TYR A 1 114 ? -5.359 -8.161 0.919 1.00 87.19 114 TYR A O 1
ATOM 971 N N . THR A 1 115 ? -4.387 -6.285 1.683 1.00 87.06 115 THR A N 1
ATOM 972 C CA . THR A 1 115 ? -4.601 -5.465 0.490 1.00 87.06 115 THR A CA 1
ATOM 973 C C . THR A 1 115 ? -3.261 -5.188 -0.178 1.00 87.06 115 THR A C 1
ATOM 975 O O . THR A 1 115 ? -2.427 -4.497 0.396 1.00 87.06 115 THR A O 1
ATOM 978 N N . TYR A 1 116 ? -3.075 -5.709 -1.394 1.00 89.12 116 TYR A N 1
ATOM 979 C CA . TYR A 1 116 ? -1.804 -5.613 -2.124 1.00 89.12 116 TYR A CA 1
ATOM 980 C C . TYR A 1 116 ? -1.787 -4.517 -3.198 1.00 89.12 116 TYR A C 1
ATOM 982 O O . TYR A 1 116 ? -0.760 -3.885 -3.388 1.00 89.12 116 TYR A O 1
ATOM 990 N N . ASN A 1 117 ? -2.910 -4.278 -3.892 1.00 91.50 117 ASN A N 1
ATOM 991 C CA . ASN A 1 117 ? -3.042 -3.260 -4.951 1.00 91.50 117 ASN A CA 1
ATOM 992 C C . ASN A 1 117 ? -1.887 -3.247 -5.970 1.00 91.50 117 ASN A C 1
ATOM 994 O O . ASN A 1 117 ? -1.371 -2.182 -6.301 1.00 91.50 117 ASN A O 1
ATOM 998 N N . LYS A 1 118 ? -1.497 -4.426 -6.460 1.00 94.00 118 LYS A N 1
ATOM 999 C CA . LYS A 1 118 ? -0.407 -4.572 -7.423 1.00 94.00 118 LYS A CA 1
ATOM 1000 C C . LYS A 1 118 ? -0.781 -5.468 -8.592 1.00 94.00 118 LYS A C 1
ATOM 1002 O O . LYS A 1 118 ? -1.671 -6.315 -8.475 1.00 94.00 118 LYS A O 1
ATOM 1007 N N . LEU A 1 119 ? -0.086 -5.271 -9.706 1.00 97.88 119 LEU A N 1
ATOM 1008 C CA . LEU A 1 119 ? -0.132 -6.177 -10.844 1.00 97.88 119 LEU A CA 1
ATOM 1009 C C . LEU A 1 119 ? 0.559 -7.493 -10.473 1.00 97.88 119 LEU A C 1
ATOM 1011 O O . LEU A 1 119 ? 1.643 -7.497 -9.894 1.00 97.88 119 LEU A O 1
ATOM 1015 N N . VAL A 1 120 ? -0.077 -8.613 -10.803 1.00 97.00 120 VAL A N 1
ATOM 1016 C CA . VAL A 1 120 ? 0.432 -9.962 -10.534 1.00 97.00 120 VAL A CA 1
ATOM 1017 C C . VAL A 1 120 ? 0.336 -10.811 -11.795 1.00 97.00 120 VAL A C 1
ATOM 1019 O O . VAL A 1 120 ? -0.451 -10.502 -12.689 1.00 97.00 120 VAL A O 1
ATOM 1022 N N . ARG A 1 121 ? 1.111 -11.898 -11.846 1.00 96.31 121 ARG A N 1
ATOM 1023 C CA . ARG A 1 121 ? 1.022 -12.892 -12.922 1.00 96.31 121 ARG A CA 1
ATOM 1024 C C . ARG A 1 121 ? -0.325 -13.619 -12.877 1.00 96.31 121 ARG A C 1
ATOM 1026 O O . ARG A 1 121 ? -0.888 -13.834 -11.802 1.00 96.31 121 ARG A O 1
ATOM 1033 N N . ASP A 1 122 ? -0.788 -14.078 -14.034 1.00 95.94 122 ASP A N 1
ATOM 1034 C CA . ASP A 1 122 ? -2.134 -14.635 -14.241 1.00 95.94 122 ASP A CA 1
ATOM 1035 C C . ASP A 1 122 ? -2.485 -15.810 -13.314 1.00 95.94 122 ASP A C 1
ATOM 1037 O O . ASP A 1 122 ? -3.643 -15.985 -12.939 1.00 95.94 122 ASP A O 1
ATOM 1041 N N . LYS A 1 123 ? -1.486 -16.605 -12.912 1.00 97.31 123 LYS A N 1
ATOM 1042 C CA . LYS A 1 123 ? -1.667 -17.767 -12.024 1.00 97.31 123 LYS A CA 1
ATOM 1043 C C . LYS A 1 123 ? -1.691 -17.420 -10.536 1.00 97.31 123 LYS A C 1
ATOM 1045 O O . LYS A 1 123 ? -2.042 -18.268 -9.724 1.00 97.31 123 LYS A O 1
ATOM 1050 N N . ILE A 1 124 ? -1.324 -16.199 -10.143 1.00 96.56 124 ILE A N 1
ATOM 1051 C CA . ILE A 1 124 ? -1.270 -15.817 -8.725 1.00 96.56 124 ILE A CA 1
ATOM 1052 C C . ILE A 1 124 ? -2.656 -15.878 -8.062 1.00 96.56 124 ILE A C 1
ATOM 1054 O O . ILE A 1 124 ? -2.748 -16.476 -6.990 1.00 96.56 124 ILE A O 1
ATOM 1058 N N . PRO A 1 125 ? -3.745 -15.350 -8.661 1.00 96.75 125 PRO A N 1
ATOM 1059 C CA . PRO A 1 125 ? -5.083 -15.516 -8.095 1.00 96.75 125 PRO A CA 1
ATOM 1060 C C . PRO A 1 125 ? -5.504 -16.984 -7.936 1.00 96.75 125 PRO A C 1
ATOM 1062 O O . PRO A 1 125 ? -6.045 -17.341 -6.894 1.00 96.75 125 PRO A O 1
ATOM 1065 N N . GLU A 1 126 ? -5.215 -17.839 -8.925 1.00 96.56 126 GLU A N 1
ATOM 1066 C CA . GLU A 1 126 ? -5.519 -19.280 -8.875 1.00 96.56 126 GLU A CA 1
ATOM 1067 C C . GLU A 1 126 ? -4.762 -19.974 -7.737 1.00 96.56 126 GLU A C 1
ATOM 1069 O O . GLU A 1 126 ? -5.365 -20.692 -6.940 1.00 96.56 126 GLU A O 1
ATOM 1074 N N . ASN A 1 127 ? -3.462 -19.697 -7.609 1.00 97.00 127 ASN A N 1
ATOM 1075 C CA . ASN A 1 127 ? -2.633 -20.237 -6.536 1.00 97.00 127 ASN A CA 1
ATOM 1076 C C . ASN A 1 127 ? -3.169 -19.816 -5.158 1.00 97.00 127 ASN A C 1
ATOM 1078 O O . ASN A 1 127 ? -3.339 -20.669 -4.290 1.00 97.00 127 ASN A O 1
ATOM 1082 N N . ILE A 1 128 ? -3.509 -18.532 -4.971 1.00 94.81 128 ILE A N 1
ATOM 1083 C CA . ILE A 1 128 ? -4.088 -18.026 -3.713 1.00 94.81 128 ILE A CA 1
ATOM 1084 C C . ILE A 1 128 ? -5.420 -18.716 -3.404 1.00 94.81 128 ILE A C 1
ATOM 1086 O O . ILE A 1 128 ? -5.662 -19.096 -2.262 1.00 94.81 128 ILE A O 1
ATOM 1090 N N . ASP A 1 129 ? -6.288 -18.865 -4.404 1.00 95.25 129 ASP A N 1
ATOM 1091 C CA . ASP A 1 129 ? -7.623 -19.446 -4.239 1.00 95.25 129 ASP A CA 1
ATOM 1092 C C . ASP A 1 129 ? -7.596 -20.963 -3.996 1.00 95.25 129 ASP A C 1
ATOM 1094 O O . ASP A 1 129 ? -8.583 -21.521 -3.514 1.00 95.25 129 ASP A O 1
ATOM 1098 N N . SER A 1 130 ? -6.489 -21.633 -4.331 1.00 95.19 130 SER A N 1
ATOM 1099 C CA . SER A 1 130 ? -6.297 -23.065 -4.078 1.00 95.19 130 SER A CA 1
ATOM 1100 C C . SER A 1 130 ? -5.989 -23.389 -2.610 1.00 95.19 130 SER A C 1
ATOM 1102 O O . SER A 1 130 ? -6.187 -24.522 -2.167 1.00 95.19 130 SER A O 1
ATOM 1104 N N . GLU A 1 131 ? -5.538 -22.400 -1.836 1.00 94.12 131 GLU A N 1
ATOM 1105 C CA . GLU A 1 131 ? -5.209 -22.568 -0.423 1.00 94.12 131 GLU A CA 1
ATOM 1106 C C . GLU A 1 131 ? -6.472 -22.518 0.466 1.00 94.12 131 GLU A C 1
ATOM 1108 O O . GLU A 1 131 ? -7.277 -21.583 0.362 1.00 94.12 131 GLU A O 1
ATOM 1113 N N . PRO A 1 132 ? -6.663 -23.472 1.402 1.00 92.12 132 PRO A N 1
ATOM 1114 C CA . PRO A 1 132 ? -7.818 -23.472 2.294 1.00 92.12 132 PRO A CA 1
ATOM 1115 C C . PRO A 1 132 ? -7.949 -22.174 3.102 1.00 92.12 132 PRO A C 1
ATOM 1117 O O . PRO A 1 132 ? -7.023 -21.748 3.788 1.00 92.12 132 PRO A O 1
ATOM 1120 N N . GLY A 1 133 ? -9.134 -21.561 3.059 1.00 87.19 133 GLY A N 1
ATOM 1121 C CA . GLY A 1 133 ? -9.437 -20.346 3.822 1.00 87.19 133 GLY A CA 1
ATOM 1122 C C . GLY A 1 133 ? -8.938 -19.043 3.190 1.00 87.19 133 GLY A C 1
ATOM 1123 O O . GLY A 1 133 ? -9.139 -17.980 3.779 1.00 87.19 133 GLY A O 1
ATOM 1124 N N . ARG A 1 134 ? -8.339 -19.089 1.994 1.00 90.75 134 ARG A N 1
ATOM 1125 C CA . ARG A 1 134 ? -7.933 -17.896 1.245 1.00 90.75 134 ARG A CA 1
ATOM 1126 C C . ARG A 1 134 ? -8.842 -17.679 0.046 1.00 90.75 134 ARG A C 1
ATOM 1128 O O . ARG A 1 134 ? -9.311 -18.612 -0.598 1.00 90.75 134 ARG A O 1
ATOM 1135 N N . LYS A 1 135 ? -9.122 -16.408 -0.236 1.00 91.81 135 LYS A N 1
ATOM 1136 C CA . LYS A 1 135 ? -9.842 -16.007 -1.439 1.00 91.81 135 LYS A CA 1
ATOM 1137 C C . LYS A 1 135 ? -9.340 -14.660 -1.923 1.00 91.81 135 LYS A C 1
ATOM 1139 O O . LYS A 1 135 ? -9.320 -13.686 -1.170 1.00 91.81 135 LYS A O 1
ATOM 1144 N N . SER A 1 136 ? -8.948 -14.610 -3.183 1.00 93.81 136 SER A N 1
ATOM 1145 C CA . SER A 1 136 ? -8.511 -13.406 -3.865 1.00 93.81 136 SER A CA 1
ATOM 1146 C C . SER A 1 136 ? -9.697 -12.663 -4.483 1.00 93.81 136 SER A C 1
ATOM 1148 O O . SER A 1 136 ? -10.721 -13.233 -4.869 1.00 93.81 136 SER A O 1
ATOM 1150 N N . LYS A 1 137 ? -9.560 -11.339 -4.565 1.00 94.12 137 LYS A N 1
ATOM 1151 C CA . LYS A 1 137 ? -10.436 -10.471 -5.349 1.00 94.12 137 LYS A CA 1
ATOM 1152 C C . LYS A 1 137 ? -9.559 -9.675 -6.299 1.00 94.12 137 LYS A C 1
ATOM 1154 O O . LYS A 1 137 ? -8.673 -8.955 -5.849 1.00 94.12 137 LYS A O 1
ATOM 1159 N N . TYR A 1 138 ? -9.839 -9.775 -7.589 1.00 96.25 138 TYR A N 1
ATOM 1160 C CA . TYR A 1 138 ? -9.097 -9.086 -8.636 1.00 96.25 138 TYR A CA 1
ATOM 1161 C C . TYR A 1 138 ? -10.048 -8.566 -9.717 1.00 96.25 138 TYR A C 1
ATOM 1163 O O . TYR A 1 138 ? -11.244 -8.866 -9.722 1.00 96.25 138 TYR A O 1
ATOM 1171 N N . ARG A 1 139 ? -9.513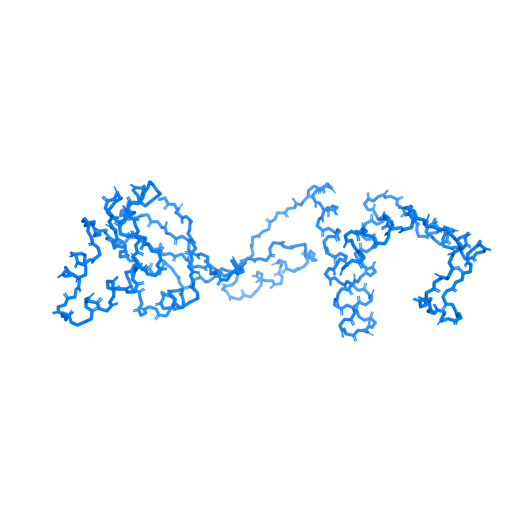 -7.742 -10.614 1.00 96.81 139 ARG A N 1
ATOM 1172 C CA . ARG A 1 139 ? -10.187 -7.262 -11.822 1.00 96.81 139 ARG A CA 1
ATOM 1173 C C . ARG A 1 139 ? -9.182 -7.251 -12.963 1.00 96.81 139 ARG A C 1
ATOM 1175 O O . ARG A 1 139 ? -7.987 -7.115 -12.715 1.00 96.81 139 ARG A O 1
ATOM 1182 N N . ILE A 1 140 ? -9.674 -7.351 -14.187 1.00 97.75 140 ILE A N 1
ATOM 1183 C CA . ILE A 1 140 ? -8.847 -7.172 -15.378 1.00 97.75 140 ILE A CA 1
ATOM 1184 C C . ILE A 1 140 ? -8.724 -5.669 -15.652 1.00 97.75 140 ILE A C 1
ATOM 1186 O O . ILE A 1 140 ? -9.709 -4.938 -15.525 1.00 97.75 140 ILE A O 1
ATOM 1190 N N . LEU A 1 141 ? -7.505 -5.214 -15.936 1.00 97.75 141 LEU A N 1
ATOM 1191 C CA . LEU A 1 141 ? -7.191 -3.815 -16.234 1.00 97.75 141 LEU A CA 1
ATOM 1192 C C . LEU A 1 141 ? -7.414 -3.532 -17.724 1.00 97.75 141 LEU A C 1
ATOM 1194 O O . LEU A 1 141 ? -7.210 -4.420 -18.551 1.00 97.75 141 LEU A O 1
ATOM 1198 N N . ASP A 1 142 ? -7.797 -2.301 -18.065 1.00 98.06 142 ASP A N 1
ATOM 1199 C CA . ASP A 1 142 ? -7.681 -1.823 -19.448 1.00 98.06 142 ASP A CA 1
ATOM 1200 C C . ASP A 1 142 ? -6.221 -1.472 -19.797 1.00 98.06 142 ASP A C 1
ATOM 1202 O O . ASP A 1 142 ? -5.367 -1.400 -18.916 1.00 98.06 142 ASP A O 1
ATOM 1206 N N . ASP A 1 143 ? -5.913 -1.220 -21.071 1.00 98.00 143 ASP A N 1
ATOM 1207 C CA . ASP A 1 143 ? -4.543 -0.941 -21.531 1.00 98.00 143 ASP A CA 1
ATOM 1208 C C . ASP A 1 143 ? -3.890 0.277 -20.853 1.00 98.00 143 ASP A C 1
ATOM 1210 O O . ASP A 1 143 ? -2.669 0.321 -20.667 1.00 98.00 143 ASP A O 1
ATOM 1214 N N . LYS A 1 144 ? -4.680 1.288 -20.472 1.00 97.56 144 LYS A N 1
ATOM 1215 C CA . LYS A 1 144 ? -4.170 2.509 -19.837 1.00 97.56 144 LYS A CA 1
ATOM 1216 C C . LYS A 1 144 ? -3.828 2.247 -18.373 1.00 97.56 144 LYS A C 1
ATOM 1218 O O . LYS A 1 144 ? -2.757 2.649 -17.904 1.00 97.56 144 LYS A O 1
ATOM 1223 N N . GLU A 1 145 ? -4.728 1.590 -17.651 1.00 97.75 145 GLU A N 1
ATOM 1224 C CA . GLU A 1 145 ? -4.492 1.147 -16.278 1.00 97.75 145 GLU A CA 1
ATOM 1225 C C . GLU A 1 145 ? -3.346 0.135 -16.229 1.00 97.75 145 GLU A C 1
ATOM 1227 O O . GLU A 1 145 ? -2.455 0.252 -15.392 1.00 97.75 145 GLU A O 1
ATOM 1232 N N . TYR A 1 146 ? -3.306 -0.795 -17.179 1.00 98.19 146 TYR A N 1
ATOM 1233 C CA . TYR A 1 146 ? -2.269 -1.811 -17.281 1.00 98.19 146 TYR A CA 1
ATOM 1234 C C . TYR A 1 146 ? -0.887 -1.199 -17.506 1.00 98.19 146 TYR A C 1
ATOM 1236 O O . TYR A 1 146 ? 0.041 -1.535 -16.778 1.00 98.19 146 TYR A O 1
ATOM 1244 N N . LEU A 1 147 ? -0.745 -0.235 -18.426 1.00 98.19 147 LEU A N 1
ATOM 1245 C CA . LEU A 1 147 ? 0.517 0.495 -18.600 1.00 98.19 147 LEU A CA 1
ATOM 1246 C C . LEU A 1 147 ? 0.954 1.209 -17.314 1.00 98.19 147 LEU A C 1
ATOM 1248 O O . LEU A 1 147 ? 2.143 1.254 -17.001 1.00 98.19 147 LEU A O 1
ATOM 1252 N N . THR A 1 148 ? 0.001 1.785 -16.579 1.00 97.62 148 THR A N 1
ATOM 1253 C CA . THR A 1 148 ? 0.288 2.470 -15.312 1.00 97.62 148 THR A CA 1
ATOM 1254 C C . T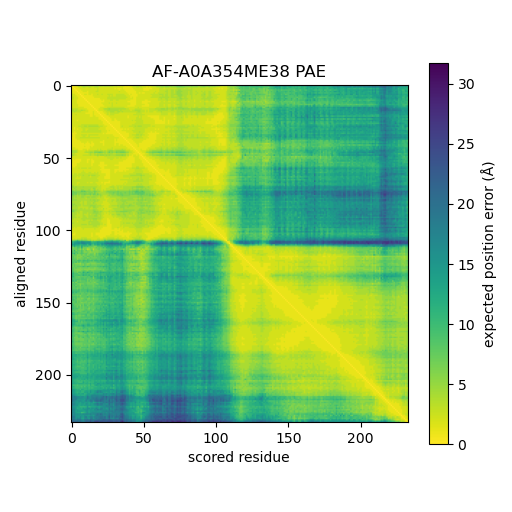HR A 1 148 ? 0.862 1.500 -14.284 1.00 97.62 148 THR A C 1
ATOM 1256 O O . THR A 1 148 ? 1.883 1.798 -13.666 1.00 97.62 148 THR A O 1
ATOM 1259 N N . GLU A 1 149 ? 0.240 0.333 -14.129 1.00 98.12 149 GLU A N 1
ATOM 1260 C CA . GLU A 1 149 ? 0.703 -0.681 -13.184 1.00 98.12 149 GLU A CA 1
ATOM 1261 C C . GLU A 1 149 ? 1.990 -1.376 -13.650 1.00 98.12 149 GLU A C 1
ATOM 1263 O O . GLU A 1 149 ? 2.852 -1.646 -12.821 1.00 98.12 149 GLU A O 1
ATOM 1268 N N . LEU A 1 150 ? 2.195 -1.572 -14.957 1.00 98.38 150 LEU A N 1
ATOM 1269 C CA . LEU A 1 150 ? 3.469 -2.049 -15.509 1.00 98.38 150 LEU A CA 1
ATOM 1270 C C . LEU A 1 150 ? 4.623 -1.088 -15.198 1.00 98.38 150 LEU A C 1
ATOM 1272 O O . LEU A 1 150 ? 5.693 -1.539 -14.809 1.00 98.38 150 LEU A O 1
ATOM 1276 N N . ASN A 1 151 ? 4.422 0.230 -15.312 1.00 97.25 151 ASN A N 1
ATOM 1277 C CA . ASN A 1 151 ? 5.461 1.208 -14.963 1.00 97.25 151 ASN A CA 1
ATOM 1278 C C . ASN A 1 151 ? 5.837 1.151 -13.475 1.00 97.25 151 ASN A C 1
ATOM 1280 O O . ASN A 1 151 ? 7.008 1.296 -13.140 1.00 97.25 151 ASN A O 1
ATOM 1284 N N . LYS A 1 152 ? 4.861 0.933 -12.583 1.00 97.06 152 LYS A N 1
ATOM 1285 C CA . LYS A 1 152 ? 5.144 0.697 -11.158 1.00 97.06 152 LYS A CA 1
ATOM 1286 C C . LYS A 1 152 ? 5.905 -0.609 -10.963 1.00 97.06 152 LYS A C 1
ATOM 1288 O O . LYS A 1 152 ? 6.871 -0.631 -10.211 1.00 97.06 152 LYS A O 1
ATOM 1293 N N . LYS A 1 153 ? 5.501 -1.660 -11.682 1.00 97.88 153 LYS A N 1
ATOM 1294 C CA . LYS A 1 153 ? 6.149 -2.970 -11.640 1.00 97.88 153 LYS A CA 1
ATOM 1295 C C . LYS A 1 153 ? 7.613 -2.883 -12.084 1.00 97.88 153 LYS A C 1
ATOM 1297 O O . LYS A 1 153 ? 8.454 -3.446 -11.415 1.00 97.88 153 LYS A O 1
ATOM 1302 N N . VAL A 1 154 ? 7.954 -2.081 -13.101 1.00 98.06 154 VAL A N 1
ATOM 1303 C CA . VAL A 1 154 ? 9.365 -1.833 -13.484 1.00 98.06 154 VAL A CA 1
ATOM 1304 C C . VAL A 1 154 ? 10.194 -1.320 -12.307 1.00 98.06 154 VAL A C 1
ATOM 1306 O O . VAL A 1 154 ? 11.342 -1.717 -12.167 1.00 98.06 154 VAL A O 1
ATOM 1309 N N . ILE A 1 155 ? 9.636 -0.439 -11.474 1.00 96.25 155 ILE A N 1
ATOM 1310 C CA . ILE A 1 155 ? 10.339 0.091 -10.299 1.00 96.25 155 ILE A CA 1
ATOM 1311 C C . ILE A 1 155 ? 10.446 -0.982 -9.203 1.00 96.25 155 ILE A C 1
ATOM 1313 O O . ILE A 1 155 ? 11.506 -1.094 -8.602 1.00 96.25 155 ILE A O 1
ATOM 1317 N N . GLU A 1 156 ? 9.380 -1.761 -8.964 1.00 95.62 156 GLU A N 1
ATOM 1318 C CA . GLU A 1 156 ? 9.372 -2.913 -8.035 1.00 95.62 156 GLU A CA 1
ATOM 1319 C C . GLU A 1 156 ? 10.505 -3.891 -8.389 1.00 95.62 156 GLU A C 1
ATOM 1321 O O . GLU A 1 156 ? 11.448 -4.016 -7.614 1.00 95.62 156 GLU A O 1
ATOM 1326 N N . GLU A 1 157 ? 10.493 -4.446 -9.605 1.00 97.81 157 GLU A N 1
ATOM 1327 C CA . GLU A 1 157 ? 11.474 -5.456 -10.042 1.00 97.81 157 GLU A CA 1
ATOM 1328 C C . GLU A 1 157 ? 12.897 -4.881 -10.173 1.00 97.81 157 GLU A C 1
ATOM 1330 O O . GLU A 1 157 ? 13.888 -5.566 -9.942 1.00 97.81 157 GLU A O 1
ATOM 1335 N N . ALA A 1 158 ? 13.043 -3.605 -10.559 1.00 97.50 158 ALA A N 1
ATOM 1336 C CA . ALA A 1 158 ? 14.364 -2.979 -10.621 1.00 97.50 158 ALA A CA 1
ATOM 1337 C C . ALA A 1 158 ? 14.978 -2.816 -9.226 1.00 97.50 158 ALA A C 1
ATOM 1339 O O . ALA A 1 158 ? 16.189 -2.978 -9.086 1.00 97.50 158 ALA A O 1
ATOM 1340 N N . ASN A 1 159 ? 14.168 -2.502 -8.211 1.00 96.88 159 ASN A N 1
ATOM 1341 C CA . ASN A 1 159 ? 14.640 -2.446 -6.831 1.00 96.88 159 ASN A CA 1
ATOM 1342 C C . ASN A 1 159 ? 14.990 -3.847 -6.315 1.00 96.88 159 ASN A C 1
ATOM 1344 O O . ASN A 1 159 ? 16.064 -4.001 -5.743 1.00 96.88 159 ASN A O 1
ATOM 1348 N N . GLU A 1 160 ? 14.162 -4.861 -6.588 1.00 96.44 160 GLU A N 1
ATOM 1349 C CA . GLU A 1 160 ? 14.453 -6.264 -6.236 1.00 96.44 160 GLU A CA 1
ATOM 1350 C C . GLU A 1 160 ? 15.766 -6.739 -6.896 1.00 96.44 160 GLU A C 1
ATOM 1352 O O . GLU A 1 160 ? 16.663 -7.250 -6.222 1.00 96.44 160 GLU A O 1
ATOM 1357 N N . PHE A 1 161 ? 15.985 -6.420 -8.178 1.00 97.75 161 PHE A N 1
ATOM 1358 C CA . PHE A 1 161 ? 17.261 -6.678 -8.853 1.00 97.75 161 PHE A CA 1
ATOM 1359 C C . PHE A 1 161 ? 18.445 -5.914 -8.241 1.00 97.75 161 PHE A C 1
ATOM 1361 O O . PHE A 1 161 ? 19.552 -6.449 -8.166 1.00 97.75 161 PHE A O 1
ATOM 1368 N N . ILE A 1 162 ? 18.266 -4.659 -7.822 1.00 96.62 162 ILE A N 1
ATOM 1369 C CA . ILE A 1 162 ? 19.336 -3.894 -7.163 1.00 96.62 162 ILE A CA 1
ATOM 1370 C C . ILE A 1 162 ? 19.704 -4.530 -5.817 1.00 96.62 162 ILE A C 1
ATOM 1372 O O . ILE A 1 162 ? 20.892 -4.594 -5.496 1.00 96.62 162 ILE A O 1
ATOM 1376 N N . GLU A 1 163 ? 18.711 -4.999 -5.059 1.00 96.88 163 GLU A N 1
ATOM 1377 C CA . GLU A 1 163 ? 18.899 -5.632 -3.753 1.00 96.88 163 GLU A CA 1
ATOM 1378 C C . GLU A 1 163 ? 19.588 -6.998 -3.863 1.00 96.88 163 GLU A C 1
ATOM 1380 O O . GLU A 1 163 ? 20.555 -7.252 -3.141 1.00 96.88 163 GLU A O 1
ATOM 1385 N N . GLU A 1 164 ? 19.141 -7.863 -4.777 1.00 96.88 164 GLU A N 1
ATOM 1386 C CA . GLU A 1 164 ? 19.634 -9.245 -4.860 1.00 96.88 164 GLU A CA 1
ATOM 1387 C C . GLU A 1 164 ? 20.739 -9.459 -5.903 1.00 96.88 164 GLU A C 1
ATOM 1389 O O . GLU A 1 164 ? 21.568 -10.361 -5.767 1.00 96.88 164 GLU A O 1
ATOM 1394 N N . ASN A 1 165 ? 20.778 -8.629 -6.948 1.00 96.06 165 ASN A N 1
ATOM 1395 C CA . ASN A 1 165 ? 21.706 -8.721 -8.081 1.00 96.06 165 ASN A CA 1
ATOM 1396 C C . ASN A 1 165 ? 21.724 -10.097 -8.779 1.00 96.06 165 ASN A C 1
ATOM 1398 O O . ASN A 1 165 ? 22.756 -10.532 -9.301 1.00 96.06 165 ASN A O 1
ATOM 1402 N N . SER A 1 166 ? 20.586 -10.794 -8.785 1.00 97.69 166 SER A N 1
ATOM 1403 C CA . SER A 1 166 ? 20.449 -12.157 -9.304 1.00 97.69 166 SER A CA 1
ATOM 1404 C C . SER A 1 166 ? 19.976 -12.189 -10.766 1.00 97.69 166 SER A C 1
ATOM 1406 O O . SER A 1 166 ? 19.461 -11.208 -11.313 1.00 97.69 166 SER A O 1
ATOM 1408 N N . ILE A 1 167 ? 20.182 -13.330 -11.437 1.00 97.38 167 ILE A N 1
ATOM 1409 C CA . ILE A 1 167 ? 19.701 -13.527 -12.815 1.00 97.38 167 ILE A CA 1
ATOM 1410 C C . ILE A 1 167 ? 18.182 -13.725 -12.846 1.00 97.38 167 ILE A C 1
ATOM 1412 O O . ILE A 1 167 ? 17.543 -13.400 -13.845 1.00 97.38 167 ILE A O 1
ATOM 1416 N N . GLU A 1 168 ? 17.622 -14.235 -11.754 1.00 97.00 168 GLU A N 1
ATOM 1417 C CA . GLU A 1 168 ? 16.197 -14.406 -11.521 1.00 97.00 168 GLU A CA 1
ATOM 1418 C C . GLU A 1 168 ? 15.485 -13.048 -11.524 1.00 97.00 168 GLU A C 1
ATOM 1420 O O . GLU A 1 168 ? 14.624 -12.830 -12.376 1.00 97.00 168 GLU A O 1
ATOM 1425 N N . GLU A 1 169 ? 15.932 -12.097 -10.698 1.00 97.12 169 GLU A N 1
ATOM 1426 C CA . GLU A 1 169 ? 15.334 -10.753 -10.628 1.00 97.12 169 GLU A CA 1
ATOM 1427 C C . GLU A 1 169 ? 15.562 -9.946 -11.918 1.00 97.12 169 GLU A C 1
ATOM 1429 O O . GLU A 1 169 ? 14.700 -9.194 -12.379 1.00 97.12 169 GLU A O 1
ATOM 1434 N N . LEU A 1 170 ? 16.701 -10.153 -12.595 1.00 97.94 170 LEU A N 1
ATOM 1435 C CA . LEU A 1 170 ? 16.896 -9.604 -13.940 1.00 97.94 170 LEU A CA 1
ATOM 1436 C C . LEU A 1 170 ? 15.879 -10.183 -14.938 1.00 97.94 170 LEU A C 1
ATOM 1438 O O . LEU A 1 170 ? 15.406 -9.470 -15.827 1.00 97.94 170 LEU A O 1
ATOM 1442 N N . GLY A 1 171 ? 15.562 -11.472 -14.817 1.00 97.88 171 GLY A N 1
ATOM 1443 C CA . GLY A 1 171 ? 14.543 -12.145 -15.615 1.00 97.88 171 GLY A CA 1
ATOM 1444 C C . GLY A 1 171 ? 13.160 -11.532 -15.413 1.00 97.88 171 GLY A C 1
ATOM 1445 O O . GLY A 1 171 ? 12.475 -11.249 -16.401 1.00 97.88 171 GLY A O 1
ATOM 1446 N N . ASP A 1 172 ? 12.792 -11.250 -14.168 1.00 97.00 172 ASP A N 1
ATOM 1447 C CA . ASP A 1 172 ? 11.499 -10.663 -13.820 1.00 97.00 172 ASP A CA 1
ATOM 1448 C C . ASP A 1 172 ? 11.385 -9.208 -14.304 1.00 97.00 172 ASP A C 1
ATOM 1450 O O . ASP A 1 172 ? 10.408 -8.848 -14.975 1.00 97.00 172 ASP A O 1
ATOM 1454 N N . LEU A 1 173 ? 12.444 -8.403 -14.155 1.00 98.06 173 LEU A N 1
ATOM 1455 C CA . LEU A 1 173 ? 12.515 -7.069 -14.758 1.00 98.06 173 LEU A CA 1
ATOM 1456 C C . LEU A 1 173 ? 12.362 -7.120 -16.291 1.00 98.06 173 LEU A C 1
ATOM 1458 O O . LEU A 1 173 ? 11.625 -6.324 -16.888 1.00 98.06 173 LEU A O 1
ATOM 1462 N N . MET A 1 174 ? 13.032 -8.071 -16.949 1.00 97.81 174 MET A N 1
ATOM 1463 C CA . MET A 1 174 ? 12.928 -8.255 -18.398 1.00 97.81 174 MET A CA 1
ATOM 1464 C C . MET A 1 174 ? 11.531 -8.712 -18.834 1.00 97.81 174 MET A C 1
ATOM 1466 O O . MET A 1 174 ? 11.063 -8.294 -19.898 1.00 97.81 174 MET A O 1
ATOM 1470 N N . GLU A 1 175 ? 10.834 -9.524 -18.037 1.00 98.06 175 GLU A N 1
ATOM 1471 C CA . GLU A 1 175 ? 9.442 -9.914 -18.291 1.00 98.06 175 GLU A CA 1
ATOM 1472 C C . GLU A 1 175 ? 8.523 -8.685 -18.325 1.00 98.06 175 GLU A C 1
ATOM 1474 O O . GLU A 1 175 ? 7.746 -8.518 -19.273 1.00 98.06 175 GLU A O 1
ATOM 1479 N N . VAL A 1 176 ? 8.666 -7.773 -17.358 1.00 98.06 176 VAL A N 1
ATOM 1480 C CA . VAL A 1 176 ? 7.868 -6.538 -17.308 1.00 98.06 176 VAL A CA 1
ATOM 1481 C C . VAL A 1 176 ? 8.177 -5.625 -18.497 1.00 98.06 176 VAL A C 1
ATOM 1483 O O . VAL A 1 176 ? 7.254 -5.104 -19.133 1.00 98.06 176 VAL A O 1
ATOM 1486 N N . ILE A 1 177 ? 9.455 -5.463 -18.862 1.00 97.81 177 ILE A N 1
ATOM 1487 C CA . ILE A 1 177 ? 9.854 -4.683 -20.048 1.00 97.81 177 ILE A CA 1
ATOM 1488 C C . ILE A 1 177 ? 9.227 -5.276 -21.317 1.00 97.81 177 ILE A C 1
ATOM 1490 O O . ILE A 1 177 ? 8.659 -4.539 -22.128 1.00 97.81 177 ILE A O 1
ATOM 1494 N N . ASN A 1 178 ? 9.265 -6.601 -21.474 1.00 97.50 178 ASN A N 1
ATOM 1495 C CA . ASN A 1 178 ? 8.662 -7.288 -22.616 1.00 97.50 178 ASN A CA 1
ATOM 1496 C C . ASN A 1 178 ? 7.137 -7.097 -22.669 1.00 97.50 178 ASN A C 1
ATOM 1498 O O . ASN A 1 178 ? 6.579 -6.892 -23.752 1.00 97.50 178 ASN A O 1
ATOM 1502 N N . ALA A 1 179 ? 6.455 -7.106 -21.521 1.00 97.88 179 ALA A N 1
ATOM 1503 C CA . ALA A 1 179 ? 5.024 -6.818 -21.447 1.00 97.88 179 ALA A CA 1
ATOM 1504 C C . ALA A 1 179 ? 4.703 -5.383 -21.908 1.00 97.88 179 ALA A C 1
ATOM 1506 O O . ALA A 1 179 ? 3.791 -5.182 -22.717 1.00 97.88 179 ALA A O 1
ATOM 1507 N N . ILE A 1 180 ? 5.499 -4.393 -21.483 1.00 98.00 180 ILE A N 1
ATOM 1508 C CA . ILE A 1 180 ? 5.377 -3.000 -21.946 1.00 98.00 180 ILE A CA 1
ATOM 1509 C C . ILE A 1 180 ? 5.619 -2.905 -23.454 1.00 98.00 180 ILE A C 1
ATOM 1511 O O . ILE A 1 180 ? 4.854 -2.243 -24.158 1.00 98.00 180 ILE A O 1
ATOM 1515 N N . MET A 1 181 ? 6.656 -3.569 -23.972 1.00 97.62 181 MET A N 1
ATOM 1516 C CA . MET A 1 181 ? 6.950 -3.585 -25.406 1.00 97.62 181 MET A CA 1
ATOM 1517 C C . MET A 1 181 ? 5.780 -4.144 -26.211 1.00 97.62 181 MET A C 1
ATOM 1519 O O . MET A 1 181 ? 5.365 -3.520 -27.186 1.00 97.62 181 MET A O 1
ATOM 1523 N N . LYS A 1 182 ? 5.199 -5.267 -25.772 1.00 97.31 182 LYS A N 1
ATOM 1524 C CA . LYS A 1 182 ? 4.026 -5.871 -26.412 1.00 97.31 182 LYS A CA 1
ATOM 1525 C C . LYS A 1 182 ? 2.830 -4.918 -26.417 1.00 97.31 182 LYS A C 1
ATOM 1527 O O . LYS A 1 182 ? 2.210 -4.749 -27.462 1.00 97.31 182 LYS A O 1
ATOM 1532 N N . LEU A 1 183 ? 2.545 -4.264 -25.290 1.00 97.31 183 LEU A N 1
ATOM 1533 C CA . LEU A 1 183 ? 1.454 -3.290 -25.168 1.00 97.31 183 LEU A CA 1
ATOM 1534 C C . LEU A 1 183 ? 1.657 -2.066 -26.076 1.00 97.31 183 LEU A C 1
ATOM 1536 O O . LEU A 1 183 ? 0.706 -1.536 -26.643 1.00 97.31 183 LEU A O 1
ATOM 1540 N N . LYS A 1 184 ? 2.905 -1.613 -26.229 1.00 96.38 184 LYS A N 1
ATOM 1541 C CA . LYS A 1 184 ? 3.270 -0.471 -27.081 1.00 96.38 184 LYS A CA 1
ATOM 1542 C C . LYS A 1 184 ? 3.465 -0.831 -28.556 1.00 96.38 184 LYS A C 1
ATOM 1544 O O . LYS A 1 184 ? 3.584 0.074 -29.378 1.00 96.38 184 LYS A O 1
ATOM 1549 N N . GLY A 1 185 ? 3.508 -2.121 -28.891 1.00 96.56 185 GLY A N 1
ATOM 1550 C CA . GLY A 1 185 ? 3.797 -2.609 -30.239 1.00 96.56 185 GLY A CA 1
ATOM 1551 C C . GLY A 1 185 ? 5.268 -2.481 -30.653 1.00 96.56 185 GLY A C 1
ATOM 1552 O O . GLY A 1 185 ? 5.553 -2.443 -31.847 1.00 96.56 185 GLY A O 1
ATOM 1553 N N . TYR A 1 186 ? 6.196 -2.398 -29.697 1.00 96.38 186 TYR A N 1
ATOM 1554 C CA . TYR A 1 186 ? 7.631 -2.315 -29.971 1.00 96.38 186 TYR A CA 1
ATOM 1555 C C . TYR A 1 186 ? 8.230 -3.690 -30.239 1.00 96.38 186 TYR A C 1
ATOM 1557 O O . TYR A 1 186 ? 7.927 -4.662 -29.543 1.00 96.38 186 TYR A O 1
ATOM 1565 N N . LYS A 1 187 ? 9.141 -3.757 -31.211 1.00 95.31 187 LYS A N 1
ATOM 1566 C CA . LYS A 1 187 ? 9.921 -4.964 -31.487 1.00 95.31 187 LYS A CA 1
ATOM 1567 C C . LYS A 1 187 ? 11.301 -4.883 -30.849 1.00 95.31 187 LYS A C 1
ATOM 1569 O O . LYS A 1 187 ? 11.922 -3.819 -30.814 1.00 95.31 187 LYS A O 1
ATOM 1574 N N . MET A 1 188 ? 11.824 -6.019 -30.393 1.00 93.00 188 MET A N 1
ATOM 1575 C CA . MET A 1 188 ? 13.143 -6.056 -29.753 1.00 93.00 188 MET A CA 1
ATOM 1576 C C . MET A 1 188 ? 14.257 -5.623 -30.711 1.00 93.00 188 MET A C 1
ATOM 1578 O O . MET A 1 188 ? 15.197 -4.936 -30.315 1.00 93.00 188 MET A O 1
ATOM 1582 N N . GLU A 1 189 ? 14.117 -5.917 -32.004 1.00 95.06 189 GLU A N 1
ATOM 1583 C CA . GLU A 1 189 ? 15.070 -5.487 -33.026 1.00 95.06 189 GLU A CA 1
ATOM 1584 C C . GLU A 1 189 ? 15.136 -3.958 -33.156 1.00 95.06 189 GLU A C 1
ATOM 1586 O O . GLU A 1 189 ? 16.190 -3.408 -33.472 1.00 95.06 189 GLU A O 1
ATOM 1591 N N . GLU A 1 190 ? 14.028 -3.251 -32.922 1.00 95.44 190 GLU A N 1
ATOM 1592 C CA . GLU A 1 190 ? 13.987 -1.785 -32.949 1.00 95.44 190 GLU A CA 1
ATOM 1593 C C . GLU A 1 190 ? 14.712 -1.201 -31.736 1.00 95.44 190 GLU A C 1
ATOM 1595 O O . GLU A 1 190 ? 15.509 -0.271 -31.883 1.00 95.44 190 GLU A O 1
ATOM 1600 N N . VAL A 1 191 ? 14.511 -1.800 -30.559 1.00 94.94 191 VAL A N 1
ATOM 1601 C CA . VAL A 1 191 ? 15.227 -1.435 -29.331 1.00 94.94 191 VAL A CA 1
ATOM 1602 C C . VAL A 1 191 ? 16.733 -1.630 -29.517 1.00 94.94 191 VAL A C 1
ATOM 1604 O O . VAL A 1 191 ? 17.501 -0.695 -29.281 1.00 94.94 191 VAL A O 1
ATOM 1607 N N . TYR A 1 192 ? 17.165 -2.780 -30.043 1.00 95.25 192 TYR A N 1
ATOM 1608 C CA . TYR A 1 192 ? 18.581 -3.042 -30.312 1.00 95.25 192 TYR A CA 1
ATOM 1609 C C . TYR A 1 192 ? 19.189 -2.074 -31.330 1.00 95.25 192 TYR A C 1
ATOM 1611 O O . TYR A 1 192 ? 20.311 -1.605 -31.134 1.00 95.25 192 TYR A O 1
ATOM 1619 N N . LYS A 1 193 ? 18.457 -1.711 -32.391 1.00 96.88 193 LYS A N 1
ATOM 1620 C CA . LYS A 1 193 ? 18.917 -0.686 -33.344 1.00 96.88 193 LYS A CA 1
ATOM 1621 C C . LYS A 1 193 ? 19.147 0.656 -32.652 1.00 96.88 193 LYS A C 1
ATOM 1623 O O . LYS A 1 193 ? 20.172 1.292 -32.889 1.00 96.88 193 LYS A O 1
ATOM 1628 N N . ILE A 1 194 ? 18.230 1.080 -31.780 1.00 96.06 194 ILE A N 1
ATOM 1629 C CA . ILE A 1 194 ? 18.371 2.332 -31.023 1.00 96.06 194 ILE A CA 1
ATOM 1630 C C . ILE A 1 194 ? 19.563 2.260 -30.061 1.00 96.06 194 ILE A C 1
ATOM 1632 O O . ILE A 1 194 ? 20.315 3.231 -29.963 1.00 96.06 194 ILE A O 1
ATOM 1636 N N . MET A 1 195 ? 19.759 1.130 -29.373 1.00 95.62 195 MET A N 1
ATOM 1637 C CA . MET A 1 195 ? 20.914 0.916 -28.494 1.00 95.62 195 MET A CA 1
ATOM 1638 C C . MET A 1 195 ? 22.229 1.032 -29.268 1.00 95.62 195 MET A C 1
ATOM 1640 O O . MET A 1 195 ? 23.087 1.813 -28.868 1.00 95.62 195 MET A O 1
ATOM 1644 N N . LYS A 1 196 ? 22.341 0.364 -30.423 1.00 96.31 196 LYS A N 1
ATOM 1645 C CA . LYS A 1 196 ? 23.534 0.413 -31.277 1.00 96.31 196 LYS A CA 1
ATOM 1646 C C . LYS A 1 196 ? 23.844 1.826 -31.776 1.00 96.31 196 LYS A C 1
ATOM 1648 O O . LYS A 1 196 ? 24.979 2.274 -31.694 1.00 96.31 196 LYS A O 1
ATOM 1653 N N . VAL A 1 197 ? 22.832 2.574 -32.224 1.00 97.19 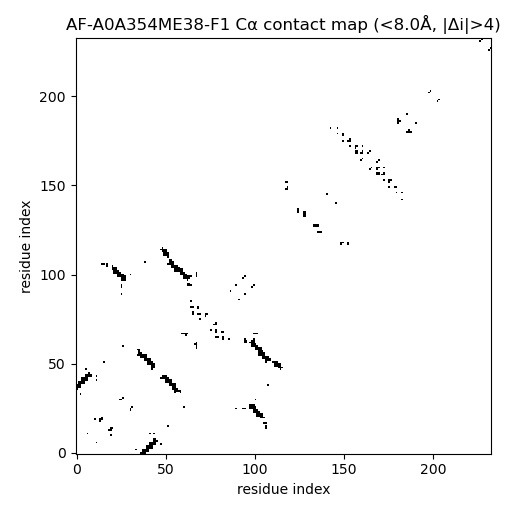197 VAL A N 1
ATOM 1654 C CA . VAL A 1 197 ? 23.020 3.975 -32.648 1.00 97.19 197 VAL A CA 1
ATOM 1655 C C . VAL A 1 197 ? 23.495 4.857 -31.486 1.00 97.19 197 VAL A C 1
ATOM 1657 O O . VAL A 1 197 ? 24.273 5.787 -31.698 1.00 97.19 197 VAL A O 1
ATOM 1660 N N . LYS A 1 198 ? 23.027 4.609 -30.254 1.00 95.69 198 LYS A N 1
ATOM 1661 C CA . LYS A 1 198 ? 23.513 5.328 -29.066 1.00 95.69 198 LYS A CA 1
ATOM 1662 C C . LYS A 1 198 ? 24.950 4.940 -28.732 1.00 95.69 198 L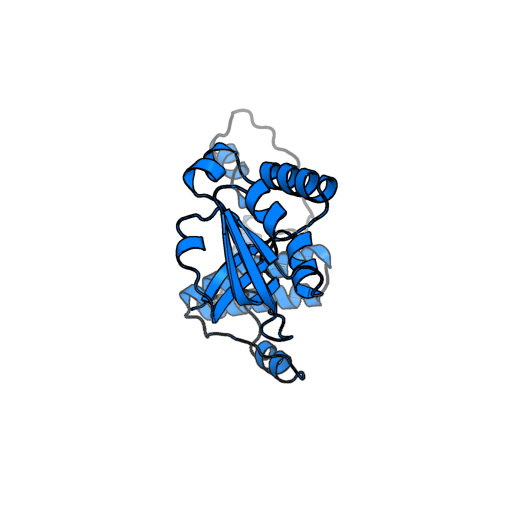YS A C 1
ATOM 1664 O O . LYS A 1 198 ? 25.731 5.837 -28.443 1.00 95.69 198 LYS A O 1
ATOM 1669 N N . GLU A 1 199 ? 25.288 3.660 -28.820 1.00 95.81 199 GLU A N 1
ATOM 1670 C CA . GLU A 1 199 ? 26.641 3.147 -28.605 1.00 95.81 199 GLU A CA 1
ATOM 1671 C C . GLU A 1 199 ? 27.644 3.739 -29.604 1.00 95.81 199 GLU A C 1
ATOM 1673 O O . GLU A 1 199 ? 28.664 4.282 -29.193 1.00 95.81 199 GLU A O 1
ATOM 1678 N N . GLU A 1 200 ? 27.329 3.747 -30.900 1.00 96.44 200 GLU A N 1
ATOM 1679 C CA . GLU A 1 200 ? 28.195 4.332 -31.937 1.00 96.44 200 GLU A CA 1
ATOM 1680 C C . GLU A 1 200 ? 28.417 5.841 -31.738 1.00 96.44 200 GLU A C 1
ATOM 1682 O O . GLU A 1 200 ? 29.478 6.367 -32.069 1.00 96.44 200 GLU A O 1
ATOM 1687 N N . LYS A 1 201 ? 27.419 6.554 -31.194 1.00 96.69 201 LYS A N 1
ATOM 1688 C CA . LYS A 1 201 ? 27.475 8.012 -30.993 1.00 96.69 201 LYS A CA 1
ATOM 1689 C C . LYS A 1 201 ? 28.064 8.441 -29.651 1.00 96.69 201 LYS A C 1
ATOM 1691 O O . LYS A 1 201 ? 28.654 9.514 -29.579 1.00 96.69 201 LYS A O 1
ATOM 1696 N N . LYS A 1 202 ? 27.816 7.683 -28.580 1.00 95.94 202 LYS A N 1
ATOM 1697 C CA . LYS A 1 202 ? 28.107 8.072 -27.185 1.00 95.94 202 LYS A CA 1
ATOM 1698 C C . LYS A 1 202 ? 29.042 7.099 -26.464 1.00 95.94 202 LYS A C 1
ATOM 1700 O O . LYS A 1 202 ? 29.403 7.358 -25.321 1.00 95.94 202 LYS A O 1
ATOM 1705 N N . GLY A 1 203 ? 29.426 5.999 -27.107 1.00 94.50 203 GLY A N 1
ATOM 1706 C CA . GLY A 1 203 ? 30.082 4.873 -26.457 1.00 94.50 203 GLY A CA 1
ATOM 1707 C C . GLY A 1 203 ? 29.110 4.020 -25.635 1.00 94.50 203 GLY A C 1
ATOM 1708 O O . GLY A 1 203 ? 27.909 4.286 -25.554 1.00 94.50 203 GLY A O 1
ATOM 1709 N N . ALA A 1 204 ? 29.657 2.980 -25.013 1.00 94.94 204 ALA A N 1
ATOM 1710 C CA . ALA A 1 204 ? 28.953 2.067 -24.118 1.00 94.94 204 ALA A CA 1
ATOM 1711 C C . ALA A 1 204 ? 29.612 2.043 -22.731 1.00 94.94 204 ALA A C 1
ATOM 1713 O O . ALA A 1 204 ? 30.680 2.614 -22.509 1.00 94.94 204 ALA A O 1
ATOM 1714 N N . PHE A 1 205 ? 28.999 1.326 -21.791 1.00 94.69 205 PHE A N 1
ATOM 1715 C CA . PHE A 1 205 ? 29.463 1.221 -20.404 1.00 94.69 205 PHE A CA 1
ATOM 1716 C C . PHE A 1 205 ? 30.692 0.306 -20.210 1.00 94.69 205 PHE A C 1
ATOM 1718 O O . PHE A 1 205 ? 31.075 0.020 -19.078 1.00 94.69 205 PHE A O 1
ATOM 1725 N N . TYR A 1 206 ? 31.348 -0.141 -21.289 1.00 94.94 206 TYR A N 1
ATOM 1726 C CA . TYR A 1 206 ? 32.467 -1.096 -21.240 1.00 94.94 206 TYR A CA 1
ATOM 1727 C C . TYR A 1 206 ? 33.679 -0.593 -20.451 1.00 94.94 206 TYR A C 1
ATOM 1729 O O . TYR A 1 206 ? 34.338 -1.374 -19.769 1.00 94.94 206 TYR A O 1
ATOM 1737 N N . ASN A 1 207 ? 33.940 0.713 -20.496 1.00 96.25 207 ASN A N 1
ATOM 1738 C CA . ASN A 1 207 ? 35.090 1.320 -19.826 1.00 96.25 207 ASN A CA 1
ATOM 1739 C C . ASN A 1 207 ? 34.846 1.614 -18.336 1.00 96.25 207 ASN A C 1
ATOM 1741 O O . ASN A 1 207 ? 35.750 2.121 -17.681 1.00 96.25 207 ASN A O 1
ATOM 1745 N N . LYS A 1 208 ? 33.646 1.321 -17.799 1.00 96.75 208 LYS A N 1
ATOM 1746 C CA . LYS A 1 208 ? 33.287 1.529 -16.379 1.00 96.75 208 LYS A CA 1
ATOM 1747 C C . LYS A 1 208 ? 33.575 2.954 -15.877 1.00 96.75 208 LYS A C 1
ATOM 1749 O O . LYS A 1 208 ? 33.990 3.149 -14.740 1.00 96.75 208 LYS A O 1
ATOM 1754 N N . ILE A 1 209 ? 33.391 3.944 -16.749 1.00 97.06 209 ILE A N 1
ATOM 1755 C CA . ILE A 1 209 ? 33.675 5.346 -16.438 1.00 97.06 209 ILE A CA 1
ATOM 1756 C C . ILE A 1 209 ? 32.608 5.861 -15.471 1.00 97.06 209 ILE A C 1
ATOM 1758 O O . ILE A 1 209 ? 31.421 5.849 -15.797 1.00 97.06 209 ILE A O 1
ATOM 1762 N N . TYR A 1 210 ? 33.049 6.340 -14.310 1.00 96.00 210 TYR A N 1
ATOM 1763 C CA . TYR A 1 210 ? 32.239 7.092 -13.359 1.00 96.00 210 TYR A CA 1
ATOM 1764 C C . TYR A 1 210 ? 32.672 8.562 -13.417 1.00 96.00 210 TYR A C 1
ATOM 1766 O O . TYR A 1 210 ? 33.849 8.863 -13.232 1.00 96.00 210 TYR A O 1
ATOM 1774 N N . LEU A 1 211 ? 31.748 9.467 -13.750 1.00 95.44 211 LEU A N 1
ATOM 1775 C CA . LEU A 1 211 ? 32.021 10.903 -13.834 1.00 95.44 211 LEU A CA 1
ATOM 1776 C C . LEU A 1 211 ? 31.779 11.537 -12.460 1.00 95.44 211 LEU A C 1
ATOM 1778 O O . LEU A 1 211 ? 30.635 11.602 -12.021 1.00 95.44 211 LEU A O 1
ATOM 1782 N N . GLU A 1 212 ? 32.842 11.992 -11.796 1.00 95.25 212 GLU A N 1
ATOM 1783 C CA . GLU A 1 212 ? 32.741 12.594 -10.458 1.00 95.25 212 GLU A CA 1
ATOM 1784 C C . GLU A 1 212 ? 32.342 14.074 -10.498 1.00 95.25 212 GLU A C 1
ATOM 1786 O O . GLU A 1 212 ? 31.459 14.491 -9.752 1.00 95.25 212 GLU A O 1
ATOM 1791 N N . TYR A 1 213 ? 32.966 14.871 -11.369 1.00 94.25 213 TYR A N 1
ATOM 1792 C CA . TYR A 1 213 ? 32.645 16.287 -11.554 1.00 94.25 213 TYR A CA 1
ATOM 1793 C C . TYR A 1 213 ? 33.104 16.790 -12.927 1.00 94.25 213 TYR A C 1
ATOM 1795 O O . TYR A 1 213 ? 33.876 16.130 -13.627 1.00 94.25 213 TYR A O 1
ATOM 1803 N N . VAL A 1 214 ? 32.615 17.974 -13.298 1.00 94.94 214 VAL A N 1
ATOM 1804 C CA . VAL A 1 214 ? 33.040 18.742 -14.471 1.00 94.94 214 VAL A CA 1
ATOM 1805 C C . VAL A 1 214 ? 33.367 20.156 -13.999 1.00 94.94 214 VAL A C 1
ATOM 1807 O O . VAL A 1 214 ? 32.543 20.783 -13.336 1.00 94.94 214 VAL A O 1
ATOM 1810 N N . ASP A 1 215 ? 34.555 20.653 -14.337 1.00 95.38 215 ASP A N 1
ATOM 1811 C CA . ASP A 1 215 ? 34.891 22.068 -14.180 1.00 95.38 215 ASP A CA 1
ATOM 1812 C C . ASP A 1 215 ? 34.462 22.828 -15.442 1.00 95.38 215 ASP A C 1
ATOM 1814 O O . ASP A 1 215 ? 34.917 22.522 -16.545 1.00 95.38 215 ASP A O 1
ATOM 1818 N N . GLU A 1 216 ? 33.603 23.837 -15.286 1.00 94.62 216 GLU A N 1
ATOM 1819 C CA . GLU A 1 216 ? 33.171 24.710 -16.382 1.00 94.62 216 GLU A CA 1
ATOM 1820 C C . GLU A 1 216 ? 33.505 26.181 -16.094 1.00 94.62 216 GLU A C 1
ATOM 1822 O O . GLU A 1 216 ? 33.365 26.671 -14.973 1.00 94.62 216 GLU A O 1
ATOM 1827 N N . GLU A 1 217 ? 33.910 26.929 -17.127 1.00 96.00 217 GLU A N 1
ATOM 1828 C CA . GLU A 1 217 ? 34.276 28.351 -16.997 1.00 96.00 217 GLU A CA 1
ATOM 1829 C C . GLU A 1 217 ? 33.079 29.268 -16.691 1.00 96.00 217 GLU A C 1
ATOM 1831 O O . GLU A 1 217 ? 33.252 30.404 -16.241 1.00 96.00 217 GLU A O 1
ATOM 1836 N N . LYS A 1 218 ? 31.853 28.819 -16.986 1.00 96.38 218 LYS A N 1
ATOM 1837 C CA . LYS A 1 218 ? 30.620 29.601 -16.839 1.00 96.38 218 LYS A CA 1
ATOM 1838 C C . LYS A 1 218 ? 29.519 28.745 -16.237 1.00 96.38 218 LYS A C 1
ATOM 1840 O O . LYS A 1 218 ? 29.407 27.567 -16.535 1.00 96.38 218 LYS A O 1
ATOM 1845 N N . ARG A 1 219 ? 28.653 29.381 -15.447 1.00 94.00 219 ARG A N 1
ATOM 1846 C CA . ARG A 1 219 ? 27.470 28.742 -14.863 1.00 94.00 219 ARG A CA 1
ATOM 1847 C C . ARG A 1 219 ? 26.521 28.226 -15.950 1.00 94.00 219 ARG A C 1
ATOM 1849 O O . ARG A 1 219 ? 26.064 29.011 -16.785 1.00 94.00 219 ARG A O 1
ATOM 1856 N N . ASN A 1 220 ? 26.156 26.951 -15.863 1.00 95.19 220 ASN A N 1
ATOM 1857 C CA . ASN A 1 220 ? 25.256 26.275 -16.790 1.00 95.19 220 ASN A CA 1
ATOM 1858 C C . ASN A 1 220 ? 23.895 25.979 -16.135 1.00 95.19 220 ASN A C 1
ATOM 1860 O O . ASN A 1 220 ? 23.705 24.992 -15.428 1.00 95.19 220 ASN A O 1
ATOM 1864 N N . LEU A 1 221 ? 22.919 26.861 -16.373 1.00 94.19 221 LEU A N 1
ATOM 1865 C CA . LEU A 1 221 ? 21.576 26.735 -15.787 1.00 94.19 221 LEU A CA 1
ATOM 1866 C C . LEU A 1 221 ? 20.787 25.536 -16.326 1.00 94.19 221 LEU A C 1
ATOM 1868 O O . LEU A 1 221 ? 19.854 25.077 -15.666 1.00 94.19 221 LEU A O 1
ATOM 1872 N N . ASP A 1 222 ? 21.109 25.057 -17.526 1.00 93.25 222 ASP A N 1
ATOM 1873 C CA . ASP A 1 222 ? 20.422 23.903 -18.099 1.00 93.25 222 ASP A CA 1
ATOM 1874 C C . ASP A 1 222 ? 20.930 22.607 -17.465 1.00 93.25 222 ASP A C 1
ATOM 1876 O O . ASP A 1 222 ? 20.120 21.748 -17.122 1.00 93.25 222 ASP A O 1
ATOM 1880 N N . GLU A 1 223 ? 22.230 22.510 -17.180 1.00 90.25 223 GLU A N 1
ATOM 1881 C CA . GLU A 1 223 ? 22.774 21.413 -16.379 1.00 90.25 223 GLU A CA 1
ATOM 1882 C C . GLU A 1 223 ? 22.202 21.406 -14.954 1.00 90.25 223 GLU A C 1
ATOM 1884 O O . GLU A 1 223 ? 21.763 20.360 -14.477 1.00 90.25 223 GLU A O 1
ATOM 1889 N N . GLU A 1 224 ? 22.077 22.568 -14.304 1.00 91.12 224 GLU A N 1
ATOM 1890 C CA . GLU A 1 224 ? 21.427 22.662 -12.989 1.00 91.12 224 GLU A CA 1
ATOM 1891 C C . GLU A 1 224 ? 19.985 22.132 -13.009 1.00 91.12 224 GLU A C 1
ATOM 1893 O O . GLU A 1 224 ? 19.565 21.425 -12.090 1.00 91.12 224 GLU A O 1
ATOM 1898 N N . LYS A 1 225 ? 19.203 22.447 -14.049 1.00 92.06 225 LYS A N 1
ATOM 1899 C CA . LYS A 1 225 ? 17.840 21.908 -14.195 1.00 92.06 225 LYS A CA 1
ATOM 1900 C C . LYS A 1 225 ? 17.853 20.398 -14.404 1.00 92.06 225 LYS A C 1
ATOM 1902 O O . LYS A 1 225 ? 17.022 19.704 -13.822 1.00 92.06 225 LYS A O 1
ATOM 1907 N N . GLU A 1 226 ? 18.771 19.891 -15.224 1.00 89.31 226 GLU A N 1
ATOM 1908 C CA . GLU A 1 226 ? 18.907 18.458 -15.489 1.00 89.31 226 GLU A CA 1
ATOM 1909 C C . GLU A 1 226 ? 19.289 17.671 -14.228 1.00 89.31 226 GLU A C 1
ATOM 1911 O O . GLU A 1 226 ? 18.703 16.617 -13.972 1.00 89.31 226 GLU A O 1
ATOM 1916 N N . LEU A 1 227 ? 20.208 18.195 -13.412 1.00 88.38 227 LEU A N 1
ATOM 1917 C CA . LEU A 1 227 ? 20.622 17.593 -12.140 1.00 88.38 227 LEU A CA 1
ATOM 1918 C C . LEU A 1 227 ? 19.505 17.597 -11.086 1.00 88.38 227 LEU A C 1
ATOM 1920 O O . LEU A 1 227 ? 19.448 16.698 -10.254 1.00 88.38 227 LEU A O 1
ATOM 1924 N N . ASN A 1 228 ? 18.585 18.564 -11.140 1.00 88.06 228 ASN A N 1
ATOM 1925 C CA . ASN A 1 228 ? 17.500 18.711 -10.164 1.00 88.06 228 ASN A CA 1
ATOM 1926 C C . ASN A 1 228 ? 16.231 17.893 -10.464 1.00 88.06 228 ASN A C 1
ATOM 1928 O O . ASN A 1 228 ? 15.261 17.989 -9.705 1.00 88.06 228 ASN A O 1
ATOM 1932 N N . LYS A 1 229 ? 16.202 17.102 -11.545 1.00 89.38 229 LYS A N 1
ATOM 1933 C CA . LYS A 1 229 ? 15.057 16.237 -11.878 1.00 89.38 229 LYS A CA 1
ATOM 1934 C C . LYS A 1 229 ? 14.779 15.234 -10.753 1.00 89.38 229 LYS A C 1
ATOM 1936 O O . LYS A 1 229 ? 15.699 14.594 -10.261 1.00 89.38 229 LYS A O 1
ATOM 1941 N N . GLU A 1 230 ? 13.506 15.065 -10.387 1.00 82.12 230 GLU A N 1
ATOM 1942 C CA . GLU A 1 230 ? 13.100 14.265 -9.215 1.00 82.12 230 GLU A CA 1
ATOM 1943 C C . GLU A 1 230 ? 13.599 12.819 -9.245 1.00 82.12 230 GLU A C 1
ATOM 1945 O O . GLU A 1 230 ? 14.021 12.321 -8.216 1.00 82.12 230 GLU A O 1
ATOM 1950 N N . PHE A 1 231 ? 13.639 12.168 -10.410 1.00 75.88 231 PHE A N 1
ATOM 1951 C CA . PHE A 1 231 ? 14.117 10.783 -10.524 1.00 75.88 231 PHE A CA 1
ATOM 1952 C C . PHE A 1 231 ? 15.639 10.615 -10.344 1.00 75.88 231 PHE A C 1
ATOM 1954 O O . PHE A 1 231 ? 16.129 9.492 -10.402 1.00 75.88 231 PHE A O 1
ATOM 1961 N N . ARG A 1 232 ? 16.402 11.713 -10.223 1.00 72.25 232 ARG A N 1
ATOM 1962 C CA . ARG A 1 232 ? 17.843 11.689 -9.915 1.00 72.25 232 ARG A CA 1
ATOM 1963 C C . ARG A 1 232 ? 18.144 11.870 -8.422 1.00 72.25 232 ARG A C 1
ATOM 1965 O O . ARG A 1 232 ? 19.311 11.768 -8.053 1.00 72.25 232 ARG A O 1
ATOM 1972 N N . LYS A 1 233 ? 17.137 12.200 -7.611 1.00 58.41 233 LYS A N 1
ATOM 1973 C CA . LYS A 1 233 ? 17.245 12.312 -6.151 1.00 58.41 233 LYS A CA 1
ATOM 1974 C C . LYS A 1 233 ? 16.875 10.988 -5.506 1.00 58.41 233 LYS A C 1
ATOM 1976 O O . LYS A 1 233 ? 17.488 10.695 -4.461 1.00 58.41 233 LYS A O 1
#

Mean predicted aligned error: 8.1 Å

Radius of gyration: 27.49 Å; Cα contacts (8 Å, |Δi|>4): 259; chains: 1; bounding box: 61×53×73 Å

Solvent-accessible surface area (backbone atoms only — not comparable to full-atom values): 13698 Å² total; per-residue (Å²): 98,82,45,81,49,75,34,54,53,71,69,43,53,30,38,75,74,60,81,42,45,64,49,80,46,63,35,38,82,74,53,67,71,65,49,74,73,19,33,38,38,37,24,32,48,91,81,51,33,44,35,46,46,26,33,30,71,43,79,48,76,32,68,37,59,58,62,43,34,62,73,76,47,87,52,68,68,59,38,53,52,54,39,59,57,48,56,79,80,43,55,72,66,56,33,68,72,42,14,24,30,38,38,29,42,46,70,67,54,96,64,76,44,78,57,79,95,68,84,73,64,87,60,52,54,57,58,45,47,69,40,92,97,42,76,72,85,87,79,86,69,54,76,69,57,40,52,55,42,48,58,52,44,45,53,53,30,47,49,50,21,67,74,67,69,42,72,65,35,48,47,52,32,48,51,47,52,50,52,53,29,59,76,72,68,55,54,70,71,59,54,51,50,54,51,50,55,46,32,78,73,72,52,69,77,84,78,69,79,77,85,86,81,82,92,70,99,63,92,57,69,65,58,54,53,63,67,64,38,73,96,72,112

Foldseek 3Di:
DEAEEEDEPVQVVCQLVPVDQKDKDFQDPRVVPDDQQYKYWYAYPDPSQKIFIKGFHDKDFFLAQLVSCVVVDDDPVVSVVVRVVVCVPDPPVSSNVGPMMITGIHGPDNDMGGHDPADDDPCPQVVQCPDPRGHDDDDDDDLVVLLVRLVVQLVVLVVVCVVPVDPVSVVSNVVSVVVNCVSVVHDVVVVVVVVVVCCVVPNDCPVVDDDPDDDDPDDDVVVVVVCPDPVND

Sequence (233 aa):
MIHRMKLNESPFERIKDGTKTIEFRLYDEKRRQIKIGDQIEFSKLPELQETILVDVLELYIEPTFEKLFKKLYTDEEDIKRKTTAMYQYYSPENEKEYGVVGIKISLHSTGFRYTYNKLVRDKIPENIDSEPGRKSKYRILDDKEYLTELNKKVIEEANEFIEENSIEELGDLMEVINAIMKLKGYKMEEVYKIMKVKEEKKGAFYNKIYLEYVDEEKRNLDEEKELNKEFRK

Secondary structure (DSSP, 8-state):
-EEEEEE-HHHHHHHHTSS--EEEEE--TTGGG--TT-EEEEEETTT--EEEEEEEEEEEEESSHHHHHHHH---HHHHHHHHHHHTTTS-HHHHHHH-EEEEEEEES-S--EE-------TTHHHHHHHSTT------PPPHHHHHHHHHHHHHHHHHHHHHH--HHHHHHHHHHHHHHHHHHT--HHHHHHHHHHHHHHH--GGG---------SS--HHHHHHHT-GGG-